Protein AF-A0A550H1B3-F1 (afdb_monomer)

Secondary structure (DSSP, 8-state):
-HHHHHHHHHHHHHHHHHHHH-HHHHHHHHHHHHHHHHTTS-HHHHHHHHHHHHHHHHHTHHHHHHHHHT-HHHHHHHHHHHHHHHHH-SS-EEEEET-TTSHHHHHHHHTT-EEEEEE-TTTHHHHTTTT-SEEEE-BTTB--S-SS-EEEEEEES-GGG-S-HHHHHHHHHHHEEEEEEEEEEEEB--S---SSS-S--B-HHHHHHHHTTTEEEEEEEEE--TT-SS-EEEEEEEEPPGGG-

Mean predicted aligned error: 9.61 Å

pLDDT: mean 81.15, std 15.67, range [44.41, 98.69]

Radius of gyration: 19.64 Å; Cα contacts (8 Å, |Δi|>4): 394; chains: 1; bounding box: 57×37×50 Å

Foldseek 3Di:
DVVVVVVVVVVVVVVVVVCVVPVVNVVVVCVLVVLVVVLVVDVVSVLVSCLSVLVVCVVVVPVVVVVCVPDVLVVVVLVVVLVVVVVLHAQWFEEEEQCALLPSVLSNVVSPYAYEYEDAPSRQVRNVVRHHPYTDHDDLLDDPAAFQAGLEYEAEAPLQQDPCSLSNLVVRLRNHHAQGKYKYKHWADDPDPPPDNGPDHDHPVRVCVSNVVFWDWDDWDWADPPPDPTIMIMTMITTDDPVVD

Sequence (245 aa):
MEKLMLNLIKRQVHGIAFLLSNPYQLKHLILRETRYKFRNKNKQLWIEWQKYDSKRAYDALVEALHNTRTRPFNQERIEIISEIVNHIGKKLDILDVGSGDGIIGDQIFKMGHTVTSIDLPTVVVQSHRIGSSYAVAGDAEQLPFRSNSFDVVLASEIMEHLWNPHGLIDEAYRVLKENGYFIISTPEGIDGLRYDAHKFYFTLEILKQMLNKKFELREFEQLKPAFTATPTIILSFSRFTESKL

Solvent-accessible surface area (backbone atoms only — not comparable to full-atom values): 13131 Å² total; per-residue (Å²): 112,66,71,59,51,54,51,51,52,53,51,52,52,50,52,51,53,50,32,72,75,31,62,69,59,37,53,45,49,51,51,48,57,55,46,59,72,46,26,81,78,41,72,66,45,31,52,56,43,49,47,56,54,42,57,49,48,60,76,45,37,79,64,49,56,58,52,59,67,65,35,65,69,53,46,56,51,42,49,54,53,48,51,54,49,57,72,75,51,76,69,43,39,33,36,31,39,50,33,48,67,13,65,59,44,21,56,48,24,74,74,56,30,48,24,38,31,29,16,49,71,72,38,24,68,44,16,49,74,54,45,35,78,38,61,39,66,46,45,69,60,57,58,98,62,63,63,54,66,19,46,30,35,36,31,54,72,33,60,32,60,44,93,49,49,66,36,30,52,54,40,48,61,44,26,27,26,85,69,9,34,45,35,40,27,37,63,43,44,70,85,85,76,89,84,66,83,59,73,51,56,40,41,74,67,56,50,48,65,74,36,57,90,55,34,44,84,74,48,79,50,75,49,70,58,99,84,58,98,57,40,32,39,39,38,34,22,35,37,59,53,85,89,80,117

Nearest PDB structures (foldseek):
  3l8d-assembly1_A-2  TM=8.648E-01  e=1.542E-13  Bacillus thuringiensis str. Al Hakam
  1vl5-assembly4_D  TM=8.579E-01  e=2.581E-12  Halalkalibacterium halodurans C-125
  8ys9-assembly2_B  TM=7.771E-01  e=2.812E-11  Rubellimicrobium thermophilum DSM 16684
  4pne-assembly3_A  TM=8.208E-01  e=8.469E-11  Saccharopolyspora spinosa
  2gs9-assembly1_B  TM=7.493E-01  e=1.069E-08  Thermus thermophilus HB8

Structure (mmCIF, N/CA/C/O backbone):
data_AF-A0A550H1B3-F1
#
_entry.id   AF-A0A550H1B3-F1
#
loop_
_atom_site.group_PDB
_atom_site.id
_atom_site.type_symbol
_atom_site.label_atom_id
_atom_site.label_alt_id
_atom_site.label_comp_id
_atom_site.label_asym_id
_atom_site.label_entity_id
_atom_site.label_seq_id
_atom_site.pdbx_PDB_ins_code
_atom_site.Cartn_x
_atom_site.Cartn_y
_atom_site.Cartn_z
_atom_site.occupancy
_atom_site.B_iso_or_equiv
_atom_site.auth_seq_id
_atom_site.auth_comp_id
_atom_site.auth_asym_id
_atom_site.auth_atom_id
_atom_site.pdbx_PDB_model_num
ATOM 1 N N . MET A 1 1 ? 38.566 8.664 -15.998 1.00 59.59 1 MET A N 1
ATOM 2 C CA . MET A 1 1 ? 37.376 8.927 -16.838 1.00 59.59 1 MET A CA 1
ATOM 3 C C . MET A 1 1 ? 37.346 8.021 -18.072 1.00 59.59 1 MET A C 1
ATOM 5 O O . MET A 1 1 ? 36.406 7.250 -18.201 1.00 59.59 1 MET A O 1
ATOM 9 N N . GLU A 1 2 ? 38.397 7.997 -18.902 1.00 72.12 2 GLU A N 1
ATOM 10 C CA . GLU A 1 2 ? 38.486 7.133 -20.102 1.00 72.12 2 GLU A CA 1
ATOM 11 C C . GLU A 1 2 ? 38.262 5.641 -19.842 1.00 72.12 2 GLU A C 1
ATOM 13 O O . GLU A 1 2 ? 37.452 5.017 -20.516 1.00 72.12 2 GLU A O 1
ATOM 18 N N . LYS A 1 3 ? 38.913 5.063 -18.825 1.00 69.00 3 LYS A N 1
ATOM 19 C CA . LYS A 1 3 ? 38.779 3.631 -18.496 1.00 69.00 3 LYS A CA 1
ATOM 20 C C . LYS A 1 3 ? 37.340 3.231 -18.129 1.00 69.00 3 LYS A C 1
ATOM 22 O O . LYS A 1 3 ? 36.911 2.122 -18.434 1.00 69.00 3 LYS A O 1
ATOM 27 N N . LEU A 1 4 ? 36.589 4.143 -17.503 1.00 68.75 4 LEU A N 1
ATOM 28 C CA . LEU A 1 4 ? 35.180 3.945 -17.150 1.00 68.75 4 LEU A CA 1
ATOM 29 C C . LEU A 1 4 ? 34.302 3.965 -18.410 1.00 68.75 4 LEU A C 1
ATOM 31 O O . LEU A 1 4 ? 33.462 3.087 -18.594 1.00 68.75 4 LEU A O 1
ATOM 35 N N . MET A 1 5 ? 34.560 4.926 -19.300 1.00 66.38 5 MET A N 1
ATOM 36 C CA . MET A 1 5 ? 33.861 5.072 -20.577 1.00 66.38 5 MET A CA 1
ATOM 37 C C . MET A 1 5 ? 34.106 3.864 -21.496 1.00 66.38 5 MET A C 1
ATOM 39 O O . MET A 1 5 ? 33.164 3.295 -22.041 1.00 66.38 5 MET A O 1
ATOM 43 N N . LEU A 1 6 ? 35.359 3.401 -21.587 1.00 74.25 6 LEU A N 1
ATOM 44 C CA . LEU A 1 6 ? 35.749 2.236 -22.384 1.00 74.25 6 LEU A CA 1
ATOM 45 C C . LEU A 1 6 ? 35.057 0.952 -21.898 1.00 74.25 6 LEU A C 1
ATOM 47 O O . LEU A 1 6 ? 34.628 0.124 -22.700 1.00 74.25 6 LEU A O 1
ATOM 51 N N . ASN A 1 7 ? 34.919 0.790 -20.579 1.00 71.12 7 ASN A N 1
ATOM 52 C CA . ASN A 1 7 ? 34.205 -0.338 -19.979 1.00 71.12 7 ASN A CA 1
ATOM 53 C C . ASN A 1 7 ? 32.695 -0.284 -20.254 1.00 71.12 7 ASN A C 1
ATOM 55 O O . ASN A 1 7 ? 32.084 -1.323 -20.508 1.00 71.12 7 ASN A O 1
ATOM 59 N N . LEU A 1 8 ? 32.103 0.911 -20.236 1.00 65.44 8 LEU A N 1
ATOM 60 C CA . LEU A 1 8 ? 30.700 1.139 -20.590 1.00 65.44 8 LEU A CA 1
ATOM 61 C C . LEU A 1 8 ? 30.423 0.742 -22.044 1.00 65.44 8 LEU A C 1
ATOM 63 O O . LEU A 1 8 ? 29.511 -0.044 -22.302 1.00 65.44 8 LEU A O 1
ATOM 67 N N . ILE A 1 9 ? 31.270 1.194 -22.972 1.00 75.06 9 ILE A N 1
ATOM 68 C CA . ILE A 1 9 ? 31.171 0.856 -24.398 1.00 75.06 9 ILE A CA 1
ATOM 69 C C . ILE A 1 9 ? 31.333 -0.657 -24.604 1.00 75.06 9 ILE A C 1
ATOM 71 O O . ILE A 1 9 ? 30.507 -1.277 -25.272 1.00 75.06 9 ILE A O 1
ATOM 75 N N . LYS A 1 10 ? 32.331 -1.293 -23.971 1.00 71.88 10 LYS A N 1
ATOM 76 C CA . LYS A 1 10 ? 32.528 -2.754 -24.053 1.00 71.88 10 LYS A CA 1
ATOM 77 C C . LYS A 1 10 ? 31.313 -3.550 -23.572 1.00 71.88 10 LYS A C 1
ATOM 79 O O . LYS A 1 10 ? 30.982 -4.566 -24.185 1.00 71.88 10 LYS A O 1
ATOM 84 N N . ARG A 1 11 ? 30.653 -3.103 -22.496 1.00 66.50 11 ARG A N 1
ATOM 85 C CA . ARG A 1 11 ? 29.418 -3.723 -21.985 1.00 66.50 11 ARG A CA 1
ATOM 86 C C . ARG A 1 11 ? 28.252 -3.550 -22.953 1.00 66.50 11 ARG A C 1
ATOM 88 O O . ARG A 1 11 ? 27.533 -4.515 -23.191 1.00 66.50 11 ARG A O 1
ATOM 95 N N . GLN A 1 12 ? 28.084 -2.363 -23.535 1.00 73.62 12 GLN A N 1
ATOM 96 C CA . GLN A 1 12 ? 27.028 -2.115 -24.520 1.00 73.62 12 GLN A CA 1
ATOM 97 C C . GLN A 1 12 ? 27.210 -2.968 -25.780 1.00 73.62 12 GLN A C 1
ATOM 99 O O . GLN A 1 12 ? 26.260 -3.612 -26.218 1.00 73.62 12 GLN A O 1
ATOM 104 N N . VAL A 1 13 ? 28.434 -3.050 -26.311 1.00 79.12 13 VAL A N 1
ATOM 105 C CA . VAL A 1 13 ? 28.751 -3.890 -27.479 1.00 79.12 13 VAL A CA 1
ATOM 106 C C . VAL A 1 13 ? 28.481 -5.369 -27.186 1.00 79.12 13 VAL A C 1
ATOM 108 O O . VAL A 1 13 ? 27.834 -6.034 -27.992 1.00 79.12 13 VAL A O 1
ATOM 111 N N . HIS A 1 14 ? 28.888 -5.874 -26.014 1.00 74.94 14 HIS A N 1
ATOM 112 C CA . HIS A 1 14 ? 28.550 -7.239 -25.589 1.00 74.94 14 HIS A CA 1
ATOM 113 C C . HIS A 1 14 ? 27.040 -7.463 -25.477 1.00 74.94 14 HIS A C 1
ATOM 115 O O . HIS A 1 14 ? 26.545 -8.492 -25.927 1.00 74.94 14 HIS A O 1
ATOM 121 N N . GLY A 1 15 ? 26.300 -6.508 -24.908 1.00 69.50 15 GLY A N 1
ATOM 122 C CA . GLY A 1 15 ? 24.844 -6.592 -24.795 1.00 69.50 15 GLY A CA 1
ATOM 123 C C . GLY A 1 15 ? 24.158 -6.667 -26.159 1.00 69.50 15 GLY A C 1
ATOM 124 O O . GLY A 1 15 ? 23.284 -7.507 -26.363 1.00 69.50 15 GLY A O 1
ATOM 125 N N . ILE A 1 16 ? 24.593 -5.846 -27.119 1.00 76.12 16 ILE A N 1
ATOM 126 C CA . ILE A 1 16 ? 24.073 -5.864 -28.494 1.00 76.12 16 ILE A CA 1
ATOM 127 C C . ILE A 1 16 ? 24.402 -7.196 -29.180 1.00 76.12 16 ILE A C 1
ATOM 129 O O . ILE A 1 16 ? 23.507 -7.827 -29.740 1.00 76.12 16 ILE A O 1
ATOM 133 N N . ALA A 1 17 ? 25.651 -7.665 -29.094 1.00 77.31 17 ALA A N 1
ATOM 134 C CA . ALA A 1 17 ? 26.066 -8.943 -29.678 1.00 77.31 17 ALA A CA 1
ATOM 135 C C . ALA A 1 17 ? 25.294 -10.133 -29.079 1.00 77.31 17 ALA A C 1
ATOM 137 O O . ALA A 1 17 ? 24.861 -11.028 -29.810 1.00 77.31 17 ALA A O 1
ATOM 138 N N . PHE A 1 18 ? 25.052 -10.112 -27.764 1.00 77.50 18 PHE A N 1
ATOM 139 C CA . PHE A 1 18 ? 24.223 -11.100 -27.079 1.00 77.50 18 PHE A CA 1
ATOM 140 C C . PHE A 1 18 ? 22.788 -11.082 -27.609 1.00 77.50 18 PHE A C 1
ATOM 142 O O . PHE A 1 18 ? 22.269 -12.134 -27.968 1.00 77.50 18 PHE A O 1
ATOM 149 N N . LEU A 1 19 ? 22.154 -9.910 -27.709 1.00 75.81 19 LEU A N 1
ATOM 150 C CA . LEU A 1 19 ? 20.781 -9.795 -28.210 1.00 75.81 19 LEU A CA 1
ATOM 151 C C . LEU A 1 19 ? 20.655 -10.294 -29.655 1.00 75.81 19 LEU A C 1
ATOM 153 O O . LEU A 1 19 ? 19.744 -11.063 -29.949 1.00 75.81 19 LEU A O 1
ATOM 157 N N . LEU A 1 20 ? 21.586 -9.921 -30.537 1.00 78.44 20 LEU A N 1
ATOM 158 C CA . LEU A 1 20 ? 21.597 -10.381 -31.932 1.00 78.44 20 LEU A CA 1
ATOM 159 C C . LEU A 1 20 ? 21.782 -11.902 -32.045 1.00 78.44 20 LEU A C 1
ATOM 161 O O . LEU A 1 20 ? 21.172 -12.530 -32.905 1.00 78.44 20 LEU A O 1
ATOM 165 N N . SER A 1 21 ? 22.563 -12.499 -31.141 1.00 80.75 21 SER A N 1
ATOM 166 C CA . SER A 1 21 ? 22.786 -13.954 -31.076 1.00 80.75 21 SER A CA 1
ATOM 167 C C . SER A 1 21 ? 21.655 -14.716 -30.364 1.00 80.75 21 SER A C 1
ATOM 169 O O . SER A 1 21 ? 21.619 -15.943 -30.399 1.00 80.75 21 SER A O 1
ATOM 171 N N . ASN A 1 22 ? 20.723 -14.008 -29.717 1.00 74.50 22 ASN A N 1
ATOM 172 C CA . ASN A 1 22 ? 19.616 -14.580 -28.957 1.00 74.50 22 ASN A CA 1
ATOM 173 C C . ASN A 1 22 ? 18.277 -14.025 -29.482 1.00 74.50 22 ASN A C 1
ATOM 175 O O . ASN A 1 22 ? 17.661 -13.173 -28.832 1.00 74.50 22 ASN A O 1
ATOM 179 N N . PRO A 1 23 ? 17.772 -14.510 -30.633 1.00 79.31 23 PRO A N 1
ATOM 180 C CA . PRO A 1 23 ? 16.596 -13.944 -31.303 1.00 79.31 23 PRO A CA 1
ATOM 181 C C . PRO A 1 23 ? 15.334 -13.945 -30.429 1.00 79.31 23 PRO A C 1
ATOM 183 O O . PRO A 1 23 ? 14.504 -13.043 -30.541 1.00 79.31 23 PRO A O 1
ATOM 186 N N . TYR A 1 24 ? 15.205 -14.900 -29.504 1.00 71.69 24 TYR A N 1
ATOM 187 C CA . TYR A 1 24 ? 14.141 -14.895 -28.498 1.00 71.69 24 TYR A CA 1
ATOM 188 C C . TYR A 1 24 ? 14.246 -13.696 -27.538 1.00 71.69 24 TYR A C 1
ATOM 190 O O . TYR A 1 24 ? 13.254 -13.009 -27.295 1.00 71.69 24 TYR A O 1
ATOM 198 N N . GLN A 1 25 ? 15.451 -13.398 -27.038 1.00 69.88 25 GLN A N 1
ATOM 199 C CA . GLN A 1 25 ? 15.713 -12.262 -26.145 1.00 69.88 25 GLN A CA 1
ATOM 200 C C . GLN A 1 25 ? 15.534 -10.922 -26.866 1.00 69.88 25 GLN A C 1
ATOM 202 O O . GLN A 1 25 ? 14.957 -9.996 -26.300 1.00 69.88 25 GLN A O 1
ATOM 207 N N . LEU A 1 26 ? 15.964 -10.823 -28.128 1.00 74.88 26 LEU A N 1
ATOM 208 C CA . LEU A 1 26 ? 15.762 -9.627 -28.948 1.00 74.88 26 LEU A CA 1
ATOM 209 C C . LEU A 1 26 ? 14.282 -9.395 -29.271 1.00 74.88 26 LEU A C 1
ATOM 211 O O . LEU A 1 26 ? 13.780 -8.294 -29.048 1.00 74.88 26 LEU A O 1
ATOM 215 N N . LYS A 1 27 ? 13.556 -10.429 -29.722 1.00 77.69 27 LYS A N 1
ATOM 216 C CA . LYS A 1 27 ? 12.098 -10.366 -29.926 1.00 77.69 27 LYS A CA 1
ATOM 217 C C . LYS A 1 27 ? 11.396 -9.933 -28.644 1.00 77.69 27 LYS A C 1
ATOM 219 O O . LYS A 1 27 ? 10.515 -9.079 -28.689 1.00 77.69 27 LYS A O 1
ATOM 224 N N . HIS A 1 28 ? 11.808 -10.483 -27.505 1.00 69.25 28 HIS A N 1
ATOM 225 C CA . HIS A 1 28 ? 11.287 -10.071 -26.213 1.00 69.25 28 HIS A CA 1
ATOM 226 C C . HIS A 1 28 ? 11.571 -8.597 -25.935 1.00 69.25 28 HIS A C 1
ATOM 228 O O . HIS A 1 28 ? 10.653 -7.893 -25.536 1.00 69.25 28 HIS A O 1
ATOM 234 N N . LEU A 1 29 ? 12.815 -8.129 -26.079 1.00 72.50 29 LEU A N 1
ATOM 235 C CA . LEU A 1 29 ? 13.167 -6.733 -25.818 1.00 72.50 29 LEU A CA 1
ATOM 236 C C . LEU A 1 29 ? 12.328 -5.800 -26.693 1.00 72.50 29 LEU A C 1
ATOM 238 O O . LEU A 1 29 ? 11.736 -4.863 -26.177 1.00 72.50 29 LEU A O 1
ATOM 242 N N . ILE A 1 30 ? 12.180 -6.112 -27.980 1.00 76.56 30 ILE A N 1
ATOM 243 C CA . ILE A 1 30 ? 11.333 -5.346 -28.900 1.00 76.56 30 ILE A CA 1
ATOM 244 C C . ILE A 1 30 ? 9.875 -5.353 -28.431 1.00 76.56 30 ILE A C 1
ATOM 246 O O . ILE A 1 30 ? 9.263 -4.290 -28.350 1.00 76.56 30 ILE A O 1
ATOM 250 N N . LEU A 1 31 ? 9.307 -6.514 -28.084 1.00 71.94 31 LEU A N 1
ATOM 251 C CA . LEU A 1 31 ? 7.935 -6.608 -27.572 1.00 71.94 31 LEU A CA 1
ATOM 252 C C . LEU A 1 31 ? 7.764 -5.862 -26.247 1.00 71.94 31 LEU A C 1
ATOM 254 O O . LEU A 1 31 ? 6.761 -5.169 -26.082 1.00 71.94 31 LEU A O 1
ATOM 258 N N . ARG A 1 32 ? 8.737 -5.968 -25.334 1.00 70.31 32 ARG A N 1
ATOM 259 C CA . ARG A 1 32 ? 8.767 -5.257 -24.056 1.00 70.31 32 ARG A CA 1
ATOM 260 C C . ARG A 1 32 ? 8.760 -3.768 -24.318 1.00 70.31 32 ARG A C 1
ATOM 262 O O . ARG A 1 32 ? 7.816 -3.136 -23.891 1.00 70.31 32 ARG A O 1
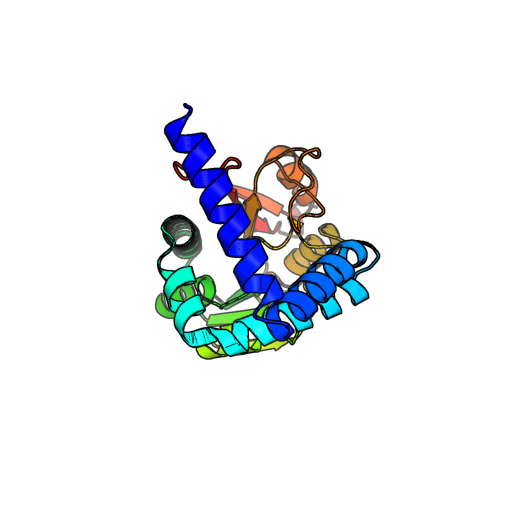ATOM 269 N N . GLU A 1 33 ? 9.723 -3.231 -25.060 1.00 72.44 33 GLU A N 1
ATOM 270 C CA . GLU A 1 33 ? 9.842 -1.794 -25.342 1.00 72.44 33 GLU A CA 1
ATOM 271 C C . GLU A 1 33 ? 8.655 -1.254 -26.158 1.00 72.44 33 GLU A C 1
ATOM 273 O O . GLU A 1 33 ? 8.190 -0.136 -25.936 1.00 72.44 33 GLU A O 1
ATOM 278 N N . THR A 1 34 ? 8.089 -2.063 -27.058 1.00 73.62 34 THR A N 1
ATOM 279 C CA . THR A 1 34 ? 6.888 -1.685 -27.818 1.00 73.62 34 THR A CA 1
ATOM 280 C C . THR A 1 34 ? 5.662 -1.628 -26.910 1.00 73.62 34 THR A C 1
ATOM 282 O O . THR A 1 34 ? 4.975 -0.611 -26.878 1.00 73.62 34 THR A O 1
ATOM 285 N N . ARG A 1 35 ? 5.393 -2.674 -26.116 1.00 68.06 35 ARG A N 1
ATOM 286 C CA . ARG A 1 35 ? 4.287 -2.676 -25.140 1.00 68.06 35 ARG A CA 1
ATOM 287 C C . ARG A 1 35 ? 4.508 -1.648 -24.027 1.00 68.06 35 ARG A C 1
ATOM 289 O O . ARG A 1 35 ? 3.552 -1.009 -23.602 1.00 68.06 35 ARG A O 1
ATOM 296 N N . TYR A 1 36 ? 5.758 -1.428 -23.618 1.00 67.75 36 TYR A N 1
ATOM 297 C CA . TYR A 1 36 ? 6.188 -0.433 -22.633 1.00 67.75 36 TYR A CA 1
ATOM 298 C C . TYR A 1 36 ? 5.715 0.959 -23.049 1.00 67.75 36 TYR A C 1
ATOM 300 O O . TYR A 1 36 ? 5.123 1.655 -22.229 1.00 67.75 36 TYR A O 1
ATOM 308 N N . LYS A 1 37 ? 5.859 1.338 -24.326 1.00 69.31 37 LYS A N 1
ATOM 309 C CA . LYS A 1 37 ? 5.338 2.617 -24.846 1.00 69.31 37 LYS A CA 1
ATOM 310 C C . LYS A 1 37 ? 3.815 2.746 -24.757 1.00 69.31 37 LYS A C 1
ATOM 312 O O . LYS A 1 37 ? 3.306 3.858 -24.644 1.00 69.31 37 LYS A O 1
ATOM 317 N N . PHE A 1 38 ? 3.078 1.639 -24.815 1.00 71.25 38 PHE A N 1
ATOM 318 C CA . PHE A 1 38 ? 1.614 1.651 -24.842 1.00 71.25 38 PHE A CA 1
ATOM 319 C C . PHE A 1 38 ? 0.954 1.461 -23.472 1.00 71.25 38 PHE A C 1
ATOM 321 O O . PHE A 1 38 ? -0.221 1.800 -23.339 1.00 71.25 38 PHE A O 1
ATOM 328 N N . ARG A 1 39 ? 1.684 0.996 -22.446 1.00 73.12 39 ARG A N 1
ATOM 329 C CA . ARG A 1 39 ? 1.120 0.701 -21.112 1.00 73.12 39 ARG A CA 1
ATOM 330 C C . ARG A 1 39 ? 0.437 1.900 -20.446 1.00 73.12 39 ARG A C 1
ATOM 332 O O . ARG A 1 39 ? -0.513 1.725 -19.698 1.00 73.12 39 ARG A O 1
ATOM 339 N N . ASN A 1 40 ? 0.888 3.119 -20.747 1.00 71.88 40 ASN A N 1
ATOM 340 C CA . ASN A 1 40 ? 0.352 4.344 -20.148 1.00 71.88 40 ASN A CA 1
ATOM 341 C C . ASN A 1 40 ? -0.917 4.860 -20.845 1.00 71.88 40 ASN A C 1
ATOM 343 O O . ASN A 1 40 ? -1.522 5.812 -20.365 1.00 71.88 40 ASN A O 1
ATOM 347 N N . LYS A 1 41 ? -1.340 4.259 -21.969 1.00 79.25 41 LYS A N 1
ATOM 348 C CA . LYS A 1 41 ? -2.522 4.727 -22.710 1.00 79.25 41 LYS A CA 1
ATOM 349 C C . LYS A 1 41 ? -3.831 4.468 -21.969 1.00 79.25 41 LYS A C 1
ATOM 351 O O . LYS A 1 41 ? -4.736 5.286 -22.058 1.00 79.25 41 LYS A O 1
ATOM 356 N N . ASN A 1 42 ? -3.957 3.324 -21.296 1.00 82.19 42 ASN A N 1
ATOM 357 C CA . ASN A 1 42 ? -5.119 2.987 -20.474 1.00 82.19 42 ASN A CA 1
ATOM 358 C C . ASN A 1 42 ? -4.804 1.825 -19.517 1.00 82.19 42 ASN A C 1
ATOM 360 O O . ASN A 1 42 ? -3.817 1.106 -19.691 1.00 82.19 42 ASN A O 1
ATOM 364 N N . LYS A 1 43 ? -5.692 1.627 -18.539 1.00 80.06 43 LYS A N 1
ATOM 365 C CA . LYS A 1 43 ? -5.587 0.596 -17.499 1.00 80.06 43 LYS A CA 1
ATOM 366 C C . LYS A 1 43 ? -5.530 -0.831 -18.061 1.00 80.06 43 LYS A C 1
ATOM 368 O O . LYS A 1 43 ? -4.776 -1.658 -17.562 1.00 80.06 43 LYS A O 1
ATOM 373 N N . GLN A 1 44 ? -6.256 -1.124 -19.141 1.00 82.31 44 GLN A N 1
ATOM 374 C CA . GLN A 1 44 ? -6.255 -2.457 -19.755 1.00 82.31 44 GLN A CA 1
ATOM 375 C C . GLN A 1 44 ? -4.890 -2.811 -20.364 1.00 82.31 44 GLN A C 1
ATOM 377 O O . GLN A 1 44 ? -4.384 -3.910 -20.151 1.00 82.31 44 GLN A O 1
ATOM 382 N N . LEU A 1 45 ? -4.265 -1.876 -21.084 1.00 80.00 45 LEU A N 1
ATOM 383 C CA . LEU A 1 45 ? -2.936 -2.060 -21.676 1.00 80.00 45 LEU A CA 1
ATOM 384 C C . LEU A 1 45 ? -1.845 -2.197 -20.614 1.00 80.00 45 LEU A C 1
ATOM 386 O O . LEU A 1 45 ? -0.870 -2.918 -20.826 1.00 80.00 45 LEU A O 1
ATOM 390 N N . TRP A 1 46 ? -2.013 -1.538 -19.471 1.00 78.94 46 TRP A N 1
ATOM 391 C CA . TRP A 1 46 ? -1.148 -1.737 -18.317 1.00 78.94 46 TRP A CA 1
ATOM 392 C C . TRP A 1 46 ? -1.267 -3.120 -17.714 1.00 78.94 46 TRP A C 1
ATOM 394 O O . TRP A 1 46 ? -0.246 -3.770 -17.510 1.00 78.94 46 TRP A O 1
ATOM 404 N N . ILE A 1 47 ? -2.498 -3.578 -17.480 1.00 77.62 47 ILE A N 1
ATOM 405 C CA . ILE A 1 47 ? -2.756 -4.925 -16.977 1.00 77.62 47 ILE A CA 1
ATOM 406 C C . ILE A 1 47 ? -2.108 -5.935 -17.927 1.00 77.62 47 ILE A C 1
ATOM 408 O O . ILE A 1 47 ? -1.313 -6.751 -17.482 1.00 77.62 47 ILE A O 1
ATOM 412 N N . GLU A 1 48 ? -2.353 -5.839 -19.239 1.00 77.50 48 GLU A N 1
ATOM 413 C CA . GLU A 1 48 ? -1.737 -6.710 -20.254 1.00 77.50 48 GLU A CA 1
ATOM 414 C C . GLU A 1 48 ? -0.197 -6.663 -20.252 1.00 77.50 48 GLU A C 1
ATOM 416 O O . GLU A 1 48 ? 0.460 -7.696 -20.422 1.00 77.50 48 GLU A O 1
ATOM 421 N N . TRP A 1 49 ? 0.396 -5.484 -20.041 1.00 76.31 49 TRP A N 1
ATOM 422 C CA . TRP A 1 49 ? 1.845 -5.337 -19.893 1.00 76.31 49 TRP A CA 1
ATOM 423 C C . TRP A 1 49 ? 2.353 -6.022 -18.619 1.00 76.31 49 TRP A C 1
ATOM 425 O O . TRP A 1 49 ? 3.299 -6.804 -18.701 1.00 76.31 49 TRP A O 1
ATOM 435 N N . GLN A 1 50 ? 1.689 -5.817 -17.478 1.00 70.81 50 GLN A N 1
ATOM 436 C CA . GLN A 1 50 ? 2.030 -6.490 -16.227 1.00 70.81 50 GLN A CA 1
ATOM 437 C C . GLN A 1 50 ? 1.870 -8.006 -16.341 1.00 70.81 50 GLN A C 1
ATOM 439 O O . GLN A 1 50 ? 2.747 -8.722 -15.869 1.00 70.81 50 GLN A O 1
ATOM 444 N N . LYS A 1 51 ? 0.837 -8.527 -17.024 1.00 70.75 51 LYS A N 1
ATOM 445 C CA . LYS A 1 51 ? 0.695 -9.976 -17.272 1.00 70.75 51 LYS A CA 1
ATOM 446 C C . LYS A 1 51 ? 1.890 -10.542 -18.039 1.00 70.75 51 LYS A C 1
ATOM 448 O O . LYS A 1 51 ? 2.347 -11.646 -17.760 1.00 70.75 51 LYS A O 1
ATOM 453 N N . TYR A 1 52 ? 2.381 -9.797 -19.028 1.00 69.75 52 TYR A N 1
ATOM 454 C CA . TYR A 1 52 ? 3.536 -10.198 -19.827 1.00 69.75 52 TYR A CA 1
ATOM 455 C C . TYR A 1 52 ? 4.837 -10.173 -19.017 1.00 69.75 52 TYR A C 1
ATOM 457 O O . TYR A 1 52 ? 5.611 -11.126 -19.090 1.00 69.75 52 TYR A O 1
ATOM 465 N N . ASP A 1 53 ? 5.059 -9.113 -18.237 1.00 68.12 53 ASP A N 1
ATOM 466 C CA . ASP A 1 53 ? 6.267 -8.945 -17.424 1.00 68.12 53 ASP A CA 1
ATOM 467 C C . ASP A 1 53 ? 6.313 -9.957 -16.260 1.00 68.12 53 ASP A C 1
ATOM 469 O O . ASP A 1 53 ? 7.301 -10.671 -16.080 1.00 68.12 53 ASP A O 1
ATOM 473 N N . SER A 1 54 ? 5.191 -10.132 -15.552 1.00 62.84 54 SER A N 1
ATOM 474 C CA . SER A 1 54 ? 5.045 -11.088 -14.442 1.00 62.84 54 SER A CA 1
ATOM 475 C C . SER A 1 54 ? 5.138 -12.553 -14.877 1.00 62.84 54 SER A C 1
ATOM 477 O O . SER A 1 54 ? 5.778 -13.340 -14.183 1.00 62.84 54 SER A O 1
ATOM 479 N N . LYS A 1 55 ? 4.590 -12.941 -16.041 1.00 60.69 55 LYS A N 1
ATOM 480 C CA . LYS A 1 55 ? 4.757 -14.303 -16.589 1.00 60.69 55 LYS A CA 1
ATOM 481 C C . LYS A 1 55 ? 6.231 -14.647 -16.820 1.00 60.69 55 LYS A C 1
ATOM 483 O O . LYS A 1 55 ? 6.629 -15.791 -16.652 1.00 60.69 55 LYS A O 1
ATOM 488 N N . ARG A 1 56 ? 7.060 -13.659 -17.157 1.00 56.75 56 ARG A N 1
ATOM 489 C CA . ARG A 1 56 ? 8.501 -13.869 -17.306 1.00 56.75 56 ARG A CA 1
ATOM 490 C C . ARG A 1 56 ? 9.234 -13.871 -15.966 1.00 56.75 56 ARG A C 1
ATOM 492 O O . ARG A 1 56 ? 10.145 -14.674 -15.793 1.00 56.75 56 ARG A O 1
ATOM 499 N N . ALA A 1 57 ? 8.835 -13.015 -15.022 1.00 51.47 57 ALA A N 1
ATOM 500 C CA . ALA A 1 57 ? 9.318 -13.102 -13.643 1.00 51.47 57 ALA A CA 1
ATOM 501 C C . ALA A 1 57 ? 9.004 -14.482 -13.033 1.00 51.47 57 ALA A C 1
ATOM 503 O O . ALA A 1 57 ? 9.830 -15.023 -12.310 1.00 51.47 57 ALA A O 1
ATOM 504 N N . TYR A 1 58 ? 7.870 -15.089 -13.407 1.00 51.81 58 TYR A N 1
ATOM 505 C CA . TYR A 1 58 ? 7.494 -16.462 -13.062 1.00 51.81 58 TYR A CA 1
ATOM 506 C C . TYR A 1 58 ? 8.413 -17.531 -13.683 1.00 51.81 58 TYR A C 1
ATOM 508 O O . TYR A 1 58 ? 8.754 -18.512 -13.027 1.00 51.81 58 TYR A O 1
ATOM 516 N N . ASP A 1 59 ? 8.887 -17.333 -14.912 1.00 53.09 59 ASP A N 1
ATOM 517 C CA . ASP A 1 59 ? 9.870 -18.243 -15.520 1.00 53.09 59 ASP A CA 1
ATOM 518 C C . ASP A 1 59 ? 11.289 -18.051 -14.930 1.00 53.09 59 ASP A C 1
ATOM 520 O O . ASP A 1 59 ? 12.123 -18.951 -15.004 1.00 53.09 59 ASP A O 1
ATOM 524 N N . ALA A 1 60 ? 11.560 -16.902 -14.297 1.00 50.59 60 ALA A N 1
ATOM 525 C CA . ALA A 1 60 ? 12.818 -16.560 -13.612 1.00 50.59 60 ALA A CA 1
ATOM 526 C C . ALA A 1 60 ? 12.735 -16.656 -12.064 1.00 50.59 60 ALA A C 1
ATOM 528 O O . ALA A 1 60 ? 13.625 -16.189 -11.347 1.00 50.59 60 ALA A O 1
ATOM 529 N N . LEU A 1 61 ? 11.650 -17.241 -11.543 1.00 51.41 61 LEU A N 1
ATOM 530 C CA . LEU A 1 61 ? 11.090 -16.990 -10.205 1.00 51.41 61 LEU A CA 1
ATOM 531 C C . LEU A 1 61 ? 11.988 -17.375 -9.029 1.00 51.41 61 LEU A C 1
ATOM 533 O O . LEU A 1 61 ? 11.960 -16.712 -7.996 1.00 51.41 61 LEU A O 1
ATOM 537 N N . VAL A 1 62 ? 12.800 -18.422 -9.160 1.00 50.25 62 VAL A N 1
ATOM 538 C CA . VAL A 1 62 ? 13.618 -18.910 -8.035 1.00 50.25 62 VAL A CA 1
ATOM 539 C C . VAL A 1 62 ? 14.748 -17.930 -7.701 1.00 50.25 62 VAL A C 1
ATOM 541 O O . VAL A 1 62 ? 15.057 -17.708 -6.533 1.00 50.25 62 VAL A O 1
ATOM 544 N N . GLU A 1 63 ? 15.321 -17.285 -8.715 1.00 44.41 63 GLU A N 1
ATOM 545 C CA . GLU A 1 63 ? 16.450 -16.365 -8.556 1.00 44.41 63 GLU A CA 1
ATOM 546 C C . GLU A 1 63 ? 15.976 -14.926 -8.278 1.00 44.41 63 GLU A C 1
ATOM 548 O O . GLU A 1 63 ? 16.610 -14.186 -7.523 1.00 44.41 63 GLU A O 1
ATOM 553 N N . ALA A 1 64 ? 14.818 -14.534 -8.822 1.00 49.47 64 ALA A N 1
ATOM 554 C CA . ALA A 1 64 ? 14.216 -13.225 -8.575 1.00 49.47 64 ALA A CA 1
ATOM 555 C C . ALA A 1 64 ? 13.733 -13.069 -7.121 1.00 49.47 64 ALA A C 1
ATOM 557 O O . ALA A 1 64 ? 14.080 -12.078 -6.486 1.00 49.47 64 ALA A O 1
ATOM 558 N N . LEU A 1 65 ? 13.033 -14.065 -6.557 1.00 50.75 65 LEU A N 1
ATOM 559 C CA . LEU A 1 65 ? 12.514 -14.012 -5.178 1.00 50.75 65 LEU A CA 1
ATOM 560 C C . LEU A 1 65 ? 13.624 -13.903 -4.118 1.00 50.75 65 LEU A C 1
ATOM 562 O O . LEU A 1 65 ? 13.465 -13.199 -3.119 1.00 50.75 65 LEU A O 1
ATOM 566 N N . HIS A 1 66 ? 14.766 -14.562 -4.342 1.00 48.31 66 HIS A N 1
ATOM 567 C CA . HIS A 1 66 ? 15.927 -14.451 -3.453 1.00 48.31 66 HIS A CA 1
ATOM 568 C C . HIS A 1 66 ? 16.553 -13.048 -3.517 1.00 48.31 66 HIS A C 1
ATOM 570 O O . HIS A 1 66 ? 16.977 -12.504 -2.499 1.00 48.31 66 HIS A O 1
ATOM 576 N N . ASN A 1 67 ? 16.555 -12.424 -4.699 1.00 48.50 67 ASN A N 1
ATOM 577 C CA . ASN A 1 67 ? 17.087 -11.079 -4.905 1.00 48.50 67 ASN A CA 1
ATOM 578 C C . ASN A 1 67 ? 16.150 -9.966 -4.397 1.00 48.50 67 ASN A C 1
ATOM 580 O O . ASN A 1 67 ? 16.644 -8.933 -3.954 1.00 48.50 67 ASN A O 1
ATOM 584 N N . THR A 1 68 ? 14.821 -10.134 -4.421 1.00 51.62 68 THR A N 1
ATOM 585 C CA . THR A 1 68 ? 13.889 -9.120 -3.883 1.00 51.62 68 THR A CA 1
ATOM 586 C C . THR A 1 68 ? 13.930 -9.057 -2.355 1.00 51.62 68 THR A C 1
ATOM 588 O O . THR A 1 68 ? 13.913 -7.956 -1.802 1.00 51.62 68 THR A O 1
ATOM 591 N N . ARG A 1 69 ? 14.074 -10.215 -1.686 1.00 51.91 69 ARG A N 1
ATOM 592 C CA . ARG A 1 69 ? 14.259 -10.326 -0.222 1.00 51.91 69 ARG A CA 1
ATOM 593 C C . ARG A 1 69 ? 15.578 -9.747 0.279 1.00 51.91 69 ARG A C 1
ATOM 595 O O . ARG A 1 69 ? 15.647 -9.277 1.403 1.00 51.91 69 ARG A O 1
ATOM 602 N N . THR A 1 70 ? 16.628 -9.800 -0.533 1.00 52.81 70 THR A N 1
ATOM 603 C CA . THR A 1 70 ? 17.990 -9.419 -0.118 1.00 52.81 70 THR A CA 1
ATOM 604 C C . THR A 1 70 ? 18.356 -7.979 -0.467 1.00 52.81 70 THR A C 1
ATOM 606 O O . THR A 1 70 ? 19.466 -7.545 -0.165 1.00 52.81 70 THR A O 1
ATOM 609 N N . ARG A 1 71 ? 17.444 -7.206 -1.077 1.00 62.66 71 ARG A N 1
ATOM 610 C CA . ARG A 1 71 ? 17.656 -5.770 -1.300 1.00 62.66 71 ARG A CA 1
ATOM 611 C C . ARG A 1 71 ? 17.560 -5.029 0.037 1.00 62.66 71 ARG A C 1
ATOM 613 O O . ARG A 1 71 ? 16.461 -4.984 0.587 1.00 62.66 71 ARG A O 1
ATOM 620 N N . PRO A 1 72 ? 18.639 -4.372 0.509 1.00 62.16 72 PRO A N 1
ATOM 621 C CA . PRO A 1 72 ? 18.640 -3.672 1.799 1.00 62.16 72 PRO A CA 1
ATOM 622 C C . PRO A 1 72 ? 17.485 -2.673 1.944 1.00 62.16 72 PRO A C 1
ATOM 624 O O . PRO A 1 72 ? 16.806 -2.643 2.958 1.00 62.16 72 PRO A O 1
ATOM 627 N N . PHE A 1 73 ? 17.160 -1.961 0.862 1.00 68.62 73 PHE A N 1
ATOM 628 C CA . PHE A 1 73 ? 16.045 -1.017 0.828 1.00 68.62 73 PHE A CA 1
ATOM 629 C C . PHE A 1 73 ? 14.668 -1.647 1.112 1.00 68.62 73 PHE A C 1
ATOM 631 O O . PHE A 1 73 ? 13.821 -1.028 1.750 1.00 68.62 73 PHE A O 1
ATOM 638 N N . ASN A 1 74 ? 14.421 -2.872 0.636 1.00 77.06 74 ASN A N 1
ATOM 639 C CA . ASN A 1 74 ? 13.170 -3.563 0.946 1.00 77.06 74 ASN A CA 1
ATOM 640 C C . ASN A 1 74 ? 13.143 -3.994 2.412 1.00 77.06 74 ASN A C 1
ATOM 642 O O . ASN A 1 74 ? 12.093 -3.906 3.034 1.00 77.06 74 ASN A O 1
ATOM 646 N N . GLN A 1 75 ? 14.288 -4.408 2.955 1.00 83.19 75 GLN A N 1
ATOM 647 C CA . GLN A 1 75 ? 14.421 -4.812 4.351 1.00 83.19 75 GLN A CA 1
ATOM 648 C C . GLN A 1 75 ? 14.114 -3.652 5.310 1.00 83.19 75 GLN A C 1
ATOM 650 O O . GLN A 1 75 ? 13.255 -3.800 6.172 1.00 83.19 75 GLN A O 1
ATOM 655 N N . GLU A 1 76 ? 14.708 -2.477 5.089 1.00 87.69 76 GLU A N 1
ATOM 656 C CA . GLU A 1 76 ? 14.440 -1.280 5.903 1.00 87.69 76 GLU A CA 1
ATOM 657 C C . GLU A 1 76 ? 12.962 -0.854 5.823 1.00 87.69 76 GLU A C 1
ATOM 659 O O . GLU A 1 76 ? 12.339 -0.532 6.832 1.00 87.69 76 GLU A O 1
ATOM 664 N N . ARG A 1 77 ? 12.347 -0.915 4.631 1.00 89.56 77 ARG A N 1
ATOM 665 C CA . ARG A 1 77 ? 10.912 -0.617 4.470 1.00 89.56 77 ARG A CA 1
ATOM 666 C C . ARG A 1 77 ? 10.028 -1.606 5.235 1.00 89.56 77 ARG A C 1
ATOM 668 O O . ARG A 1 77 ? 9.058 -1.188 5.862 1.00 89.56 77 ARG A O 1
ATOM 675 N N . ILE A 1 78 ? 10.347 -2.901 5.180 1.00 91.69 78 ILE A N 1
ATOM 676 C CA . ILE A 1 78 ? 9.632 -3.943 5.933 1.00 91.69 78 ILE A CA 1
ATOM 677 C C . ILE A 1 78 ? 9.745 -3.684 7.434 1.00 91.69 78 ILE A C 1
ATOM 679 O O . ILE A 1 78 ? 8.746 -3.820 8.136 1.00 91.69 78 ILE A O 1
ATOM 683 N N . GLU A 1 79 ? 10.929 -3.314 7.920 1.00 93.25 79 GLU A N 1
ATOM 684 C CA . GLU A 1 79 ? 11.179 -3.016 9.333 1.00 93.25 79 GLU A CA 1
ATOM 685 C C . GLU A 1 79 ? 10.329 -1.836 9.806 1.00 93.25 79 GLU A C 1
ATOM 687 O O . GLU A 1 79 ? 9.538 -2.009 10.731 1.00 93.25 79 GLU A O 1
ATOM 692 N N . ILE A 1 80 ? 10.370 -0.703 9.097 1.00 95.12 80 ILE A N 1
ATOM 693 C CA . ILE A 1 80 ? 9.569 0.485 9.436 1.00 95.12 80 ILE A CA 1
ATOM 694 C C . ILE A 1 80 ? 8.068 0.159 9.434 1.00 95.12 80 ILE A C 1
ATOM 696 O O . ILE A 1 80 ? 7.351 0.487 10.378 1.00 95.12 80 ILE A O 1
ATOM 700 N N . ILE A 1 81 ? 7.567 -0.524 8.397 1.00 96.56 81 ILE A N 1
ATOM 701 C CA . ILE A 1 81 ? 6.146 -0.907 8.331 1.00 96.56 81 ILE A CA 1
ATOM 702 C C . ILE A 1 81 ? 5.783 -1.860 9.479 1.00 96.56 81 ILE A C 1
ATOM 704 O O . ILE A 1 81 ? 4.713 -1.725 10.070 1.00 96.56 81 ILE A O 1
ATOM 708 N N . SER A 1 82 ? 6.661 -2.807 9.816 1.00 96.12 82 SER A N 1
ATOM 709 C CA . SER A 1 82 ? 6.445 -3.747 10.922 1.00 96.12 82 SER A CA 1
ATOM 710 C C . SER A 1 82 ? 6.396 -3.030 12.273 1.00 96.12 82 SER A C 1
ATOM 712 O O . SER A 1 82 ? 5.559 -3.363 13.110 1.00 96.12 82 SER A O 1
ATOM 714 N N . GLU A 1 83 ? 7.248 -2.027 12.485 1.00 96.75 83 GLU A N 1
ATOM 715 C CA . GLU A 1 83 ? 7.243 -1.194 13.692 1.00 96.75 83 GLU A CA 1
ATOM 716 C C . GLU A 1 83 ? 5.936 -0.408 13.828 1.00 96.75 83 GLU A C 1
ATOM 718 O O . GLU A 1 83 ? 5.282 -0.502 14.870 1.00 96.75 83 GLU A O 1
ATOM 723 N N . ILE A 1 84 ? 5.490 0.257 12.756 1.00 97.44 84 ILE A N 1
ATOM 724 C CA . ILE A 1 84 ? 4.196 0.960 12.714 1.00 97.44 84 ILE A CA 1
ATOM 725 C C . ILE A 1 84 ? 3.050 -0.009 13.049 1.00 97.44 84 ILE A C 1
ATOM 727 O O . ILE A 1 84 ? 2.212 0.273 13.906 1.00 97.44 84 ILE A O 1
ATOM 731 N N . VAL A 1 85 ? 3.009 -1.187 12.414 1.00 97.56 85 VAL A N 1
ATOM 732 C CA . VAL A 1 85 ? 1.972 -2.204 12.679 1.00 97.56 85 VAL A CA 1
ATOM 733 C C . VAL A 1 85 ? 1.995 -2.665 14.141 1.00 97.56 85 VAL A C 1
ATOM 735 O O . VAL A 1 85 ? 0.935 -2.821 14.752 1.00 97.56 85 VAL A O 1
ATOM 738 N N . ASN A 1 86 ? 3.181 -2.837 14.725 1.00 96.56 86 ASN A N 1
ATOM 739 C CA . ASN A 1 86 ? 3.339 -3.229 16.123 1.00 96.56 86 ASN A CA 1
ATOM 740 C C . ASN A 1 86 ? 2.884 -2.127 17.103 1.00 96.56 86 ASN A C 1
ATOM 742 O O . ASN A 1 86 ? 2.348 -2.451 18.164 1.00 96.56 86 ASN A O 1
ATOM 746 N N . HIS A 1 87 ? 3.043 -0.844 16.754 1.00 96.19 87 HIS A N 1
ATOM 747 C CA . HIS A 1 87 ? 2.493 0.278 17.527 1.00 96.19 87 HIS A CA 1
ATOM 748 C C . HIS A 1 87 ? 0.961 0.345 17.473 1.00 96.19 87 HIS A C 1
ATOM 750 O O . HIS A 1 87 ? 0.336 0.739 18.459 1.00 96.19 87 HIS A O 1
ATOM 756 N N . ILE A 1 88 ? 0.351 -0.064 16.355 1.00 96.88 88 ILE A N 1
ATOM 757 C CA . ILE A 1 88 ? -1.110 -0.065 16.187 1.00 96.88 88 ILE A CA 1
ATOM 758 C C . ILE A 1 88 ? -1.774 -1.121 17.082 1.00 96.88 88 ILE A C 1
ATOM 760 O O . ILE A 1 88 ? -2.795 -0.843 17.713 1.00 96.88 88 ILE A O 1
ATOM 764 N N . GLY A 1 89 ? -1.226 -2.338 17.159 1.00 96.44 89 GLY A N 1
ATOM 765 C CA . GLY A 1 89 ? -1.789 -3.375 18.024 1.00 96.44 89 GLY A CA 1
ATOM 766 C C . GLY A 1 89 ? -1.332 -4.794 17.710 1.00 96.44 89 GLY A C 1
ATOM 767 O O . GLY A 1 89 ? -0.344 -5.022 17.024 1.00 96.44 89 GLY A O 1
ATOM 768 N N . LYS A 1 90 ? -2.067 -5.784 18.230 1.00 96.62 90 LYS A N 1
ATOM 769 C CA . LYS A 1 90 ? -1.786 -7.218 18.041 1.00 96.62 90 LYS A CA 1
ATOM 770 C C . LYS A 1 90 ? -3.003 -7.941 17.481 1.00 96.62 90 LYS A C 1
ATOM 772 O O . LYS A 1 90 ? -4.126 -7.553 17.786 1.00 96.62 90 LYS A O 1
ATOM 777 N N . LYS A 1 91 ? -2.772 -9.032 16.738 1.00 96.94 91 LYS A N 1
ATOM 778 C CA . LYS A 1 91 ? -3.829 -9.873 16.134 1.00 96.94 91 LYS A CA 1
ATOM 779 C C . LYS A 1 91 ? -4.812 -9.066 15.270 1.00 96.94 91 LYS A C 1
ATOM 781 O O . LYS A 1 91 ? -6.020 -9.246 15.361 1.00 96.94 91 LYS A O 1
ATOM 786 N N . LEU A 1 92 ? -4.264 -8.150 14.479 1.00 98.19 92 LEU A N 1
ATOM 787 C CA . LEU A 1 92 ? -5.018 -7.267 13.585 1.00 98.19 92 LEU A CA 1
ATOM 788 C C . LEU A 1 92 ? -5.429 -8.005 12.303 1.00 98.19 92 LEU A C 1
ATOM 790 O O . LEU A 1 92 ? -4.685 -8.868 11.829 1.00 98.19 92 LEU A O 1
ATOM 794 N N . ASP A 1 93 ? -6.557 -7.607 11.720 1.00 98.12 93 ASP A N 1
ATOM 795 C CA . ASP A 1 93 ? -6.946 -7.943 10.350 1.00 98.12 93 ASP A CA 1
ATOM 796 C C . ASP A 1 93 ? -6.355 -6.905 9.387 1.00 98.12 93 ASP A C 1
ATOM 798 O O . ASP A 1 93 ? -6.748 -5.734 9.403 1.00 98.12 93 ASP A O 1
ATOM 802 N N . ILE A 1 94 ? -5.414 -7.326 8.543 1.00 98.19 94 ILE A N 1
ATOM 803 C CA . ILE A 1 94 ? -4.643 -6.441 7.664 1.00 98.19 94 ILE A CA 1
ATOM 804 C C . ILE A 1 94 ? -4.928 -6.765 6.200 1.00 98.19 94 ILE A C 1
ATOM 806 O O . ILE A 1 94 ? -4.831 -7.919 5.775 1.00 98.19 94 ILE A O 1
ATOM 810 N N . LEU A 1 95 ? -5.262 -5.733 5.425 1.00 98.00 95 LEU A N 1
ATOM 811 C CA . LEU A 1 95 ? -5.361 -5.800 3.971 1.00 98.00 95 LEU A CA 1
ATOM 812 C C . LEU A 1 95 ? -4.094 -5.225 3.335 1.00 98.00 95 LEU A C 1
ATOM 814 O O . LEU A 1 95 ? -3.838 -4.033 3.458 1.00 98.00 95 LEU A O 1
ATOM 818 N N . ASP A 1 96 ? -3.342 -6.055 2.622 1.00 96.12 96 ASP A N 1
ATOM 819 C CA . ASP A 1 96 ? -2.158 -5.669 1.850 1.00 96.12 96 ASP A CA 1
ATOM 820 C C . ASP A 1 96 ? -2.544 -5.449 0.377 1.00 96.12 96 ASP A C 1
ATOM 822 O O . ASP A 1 96 ? -2.785 -6.407 -0.368 1.00 96.12 96 ASP A O 1
ATOM 826 N N . VAL A 1 97 ? -2.690 -4.181 -0.016 1.00 96.31 97 VAL A N 1
ATOM 827 C CA . VAL A 1 97 ? -3.148 -3.740 -1.339 1.00 96.31 97 VAL A CA 1
ATOM 828 C C . VAL A 1 97 ? -1.959 -3.496 -2.257 1.00 96.31 97 VAL A C 1
ATOM 830 O O . VAL A 1 97 ? -1.120 -2.646 -1.977 1.00 96.31 97 VAL A O 1
ATOM 833 N N . GLY A 1 98 ? -1.923 -4.194 -3.393 1.00 91.25 98 GLY A N 1
ATOM 834 C CA . GLY A 1 98 ? -0.738 -4.205 -4.251 1.00 91.25 98 GLY A CA 1
ATOM 835 C C . GLY A 1 98 ? 0.357 -5.109 -3.706 1.00 91.25 98 GLY A C 1
ATOM 836 O O . GLY A 1 98 ? 1.529 -4.758 -3.779 1.00 91.25 98 GLY A O 1
ATOM 837 N N . SER A 1 99 ? -0.036 -6.247 -3.126 1.00 88.06 99 SER A N 1
ATOM 838 C CA . SER A 1 99 ? 0.853 -7.112 -2.338 1.00 88.06 99 SER A CA 1
ATOM 839 C C . SER A 1 99 ? 2.113 -7.599 -3.065 1.00 88.06 99 SER A C 1
ATOM 841 O O . SER A 1 99 ? 3.053 -8.045 -2.408 1.00 88.06 99 SER A O 1
ATOM 843 N N . GLY A 1 100 ? 2.166 -7.555 -4.401 1.00 83.75 100 GLY A N 1
ATOM 844 C CA . GLY A 1 100 ? 3.368 -7.904 -5.145 1.00 83.75 100 GLY A CA 1
ATOM 845 C C . GLY A 1 100 ? 3.802 -9.350 -4.903 1.00 83.75 100 GLY A C 1
ATOM 846 O O . GLY A 1 100 ? 3.039 -10.304 -5.073 1.00 83.75 100 GLY A O 1
ATOM 847 N N . ASP A 1 101 ? 5.050 -9.506 -4.467 1.00 76.69 101 ASP A N 1
ATOM 848 C CA . ASP A 1 101 ? 5.626 -10.791 -4.067 1.00 76.69 101 ASP A CA 1
ATOM 849 C C . ASP A 1 101 ? 5.231 -11.233 -2.643 1.00 76.69 101 ASP A C 1
ATOM 851 O O . ASP A 1 101 ? 5.605 -12.321 -2.210 1.00 76.69 101 ASP A O 1
ATOM 855 N N . GLY A 1 102 ? 4.453 -10.431 -1.915 1.00 81.50 102 GLY A N 1
ATOM 856 C CA . GLY A 1 102 ? 3.924 -10.746 -0.588 1.00 81.50 102 GLY A CA 1
ATOM 857 C C . GLY A 1 102 ? 4.949 -10.697 0.543 1.00 81.50 102 GLY A C 1
ATOM 858 O O . GLY A 1 102 ? 4.653 -11.172 1.638 1.00 81.50 102 GLY A O 1
ATOM 859 N N . ILE A 1 103 ? 6.147 -10.148 0.318 1.00 84.50 103 ILE A N 1
ATOM 860 C CA . ILE A 1 103 ? 7.214 -10.105 1.331 1.00 84.50 103 ILE A CA 1
ATOM 861 C C . ILE A 1 103 ? 6.804 -9.336 2.594 1.00 84.50 103 ILE A C 1
ATOM 863 O O . ILE A 1 103 ? 7.077 -9.800 3.701 1.00 84.50 103 ILE A O 1
ATOM 867 N N . ILE A 1 104 ? 6.156 -8.175 2.440 1.00 89.06 104 ILE A N 1
ATOM 868 C CA . ILE A 1 104 ? 5.731 -7.363 3.589 1.00 89.06 104 ILE A CA 1
ATOM 869 C C . ILE A 1 104 ? 4.618 -8.098 4.347 1.00 89.06 104 ILE A C 1
ATOM 871 O O . ILE A 1 104 ? 4.692 -8.249 5.567 1.00 89.06 104 ILE A O 1
ATOM 875 N N . GLY A 1 105 ? 3.637 -8.638 3.616 1.00 89.50 105 GLY A N 1
ATOM 876 C CA . GLY A 1 105 ? 2.565 -9.455 4.179 1.00 89.50 105 GLY A CA 1
ATOM 877 C C . GLY A 1 105 ? 3.059 -10.682 4.957 1.00 89.50 105 GLY A C 1
ATOM 878 O O . GLY A 1 105 ? 2.539 -10.954 6.033 1.00 89.50 105 GLY A O 1
ATOM 879 N N . ASP A 1 106 ? 4.085 -11.393 4.478 1.00 88.25 106 ASP A N 1
ATOM 880 C CA . ASP A 1 106 ? 4.689 -12.541 5.183 1.00 88.25 106 ASP A CA 1
ATOM 881 C C . ASP A 1 106 ? 5.323 -12.137 6.519 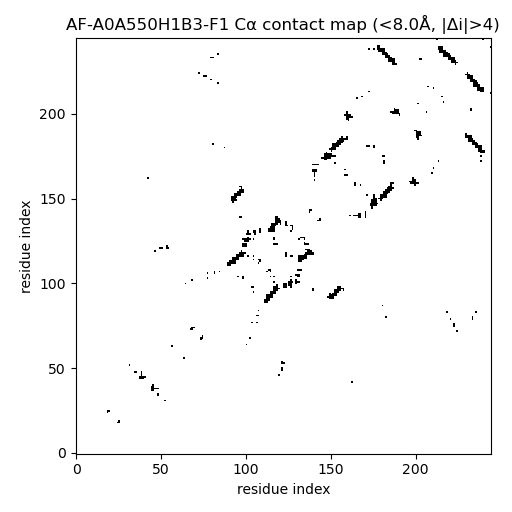1.00 88.25 106 ASP A C 1
ATOM 883 O O . ASP A 1 106 ? 5.119 -12.808 7.533 1.00 88.25 106 ASP A O 1
ATOM 887 N N . GLN A 1 107 ? 6.039 -11.010 6.560 1.00 90.88 107 GLN A N 1
ATOM 888 C CA . GLN A 1 107 ? 6.607 -10.516 7.815 1.00 90.88 107 GLN A CA 1
ATOM 889 C C . GLN A 1 107 ? 5.511 -10.154 8.826 1.00 90.88 107 GLN A C 1
ATOM 891 O O . GLN A 1 107 ? 5.567 -10.576 9.983 1.00 90.88 107 GLN A O 1
ATOM 896 N N . ILE A 1 108 ? 4.480 -9.440 8.376 1.00 94.12 108 ILE A N 1
ATOM 897 C CA . ILE A 1 108 ? 3.327 -9.070 9.203 1.00 94.12 108 ILE A CA 1
ATOM 898 C C . ILE A 1 108 ? 2.566 -10.319 9.684 1.00 94.12 108 ILE A C 1
ATOM 900 O O . ILE A 1 108 ? 2.163 -10.401 10.845 1.00 94.12 108 ILE A O 1
ATOM 904 N N . PHE A 1 109 ? 2.403 -11.332 8.833 1.00 92.94 109 PHE A N 1
ATOM 905 C CA . PHE A 1 109 ? 1.773 -12.596 9.213 1.00 92.94 109 PHE A CA 1
ATOM 906 C C . PHE A 1 109 ? 2.572 -13.325 10.304 1.00 92.94 109 PHE A C 1
ATOM 908 O O . PHE A 1 109 ? 2.001 -13.766 11.303 1.00 92.94 109 PHE A O 1
ATOM 915 N N . LYS A 1 110 ? 3.905 -13.383 10.180 1.00 92.75 110 LYS A N 1
ATOM 916 C CA . LYS A 1 110 ? 4.804 -13.973 11.193 1.00 92.75 110 LYS A CA 1
ATOM 917 C C . LYS A 1 110 ? 4.754 -13.266 12.547 1.00 92.75 110 LYS A C 1
ATOM 919 O O . LYS A 1 110 ? 5.019 -13.900 13.566 1.00 92.75 110 LYS A O 1
ATOM 924 N N . MET A 1 111 ? 4.377 -11.989 12.577 1.00 94.56 111 MET A N 1
ATOM 925 C CA . MET A 1 111 ? 4.130 -11.241 13.815 1.00 94.56 111 MET A CA 1
ATOM 926 C C . MET A 1 111 ? 2.804 -11.628 14.506 1.00 94.56 111 MET A C 1
ATOM 928 O O . MET A 1 111 ? 2.535 -11.177 15.620 1.00 94.56 111 MET A O 1
ATOM 932 N N . GLY A 1 112 ? 1.986 -12.495 13.894 1.00 95.19 112 GLY A N 1
ATOM 933 C CA . GLY A 1 112 ? 0.752 -13.038 14.474 1.00 95.19 112 GLY A CA 1
ATOM 934 C C . GLY A 1 112 ? -0.527 -12.296 14.072 1.00 95.19 112 GLY A C 1
ATOM 935 O O . GLY A 1 112 ? -1.524 -12.375 14.794 1.00 95.19 112 GLY A O 1
ATOM 936 N N . HIS A 1 113 ? -0.500 -11.563 12.957 1.00 96.56 113 HIS A N 1
ATOM 937 C CA . HIS A 1 113 ? -1.660 -10.881 12.375 1.00 96.56 113 HIS A CA 1
ATOM 938 C C . HIS A 1 113 ? -2.323 -11.732 11.283 1.00 96.56 113 HIS A C 1
ATOM 940 O O . HIS A 1 113 ? -1.698 -12.624 10.706 1.00 96.56 113 HIS A O 1
ATOM 946 N N . THR A 1 114 ? -3.580 -11.431 10.962 1.00 96.06 114 THR A N 1
ATOM 947 C CA . THR A 1 114 ? -4.265 -12.003 9.797 1.00 96.06 114 THR A CA 1
ATOM 948 C C . THR A 1 114 ? -3.984 -11.117 8.592 1.00 96.06 114 THR A C 1
ATOM 950 O O . THR A 1 114 ? -4.287 -9.927 8.628 1.00 96.06 114 THR A O 1
ATOM 953 N N . VAL A 1 115 ? -3.441 -11.681 7.510 1.00 95.12 115 VAL A N 1
ATOM 954 C CA . VAL A 1 115 ? -3.096 -10.909 6.305 1.00 95.12 115 VAL A CA 1
ATOM 955 C C . VAL A 1 115 ? -3.915 -11.387 5.114 1.00 95.12 115 VAL A C 1
ATOM 957 O O . VAL A 1 115 ? -3.825 -12.545 4.701 1.00 95.12 115 VAL A O 1
ATOM 960 N N . THR A 1 116 ? -4.698 -10.476 4.545 1.00 94.88 116 THR A N 1
ATOM 961 C CA . THR A 1 116 ? -5.353 -10.644 3.247 1.00 94.88 116 THR A CA 1
ATOM 962 C C . THR A 1 116 ? -4.575 -9.849 2.212 1.00 94.88 116 THR A C 1
ATOM 964 O O . THR A 1 116 ? -4.466 -8.636 2.324 1.00 94.88 116 THR A O 1
ATOM 967 N N . SER A 1 117 ? -4.043 -10.519 1.199 1.00 93.00 117 SER A N 1
ATOM 968 C CA . SER A 1 117 ? -3.338 -9.879 0.090 1.00 93.00 117 SER A CA 1
ATOM 969 C C . SER A 1 117 ? -4.283 -9.669 -1.087 1.00 93.00 117 SER A C 1
ATOM 971 O O . SER A 1 117 ? -5.020 -10.586 -1.457 1.00 93.00 117 SER A O 1
ATOM 973 N N . ILE A 1 118 ? -4.244 -8.490 -1.703 1.00 92.50 118 ILE A N 1
ATOM 974 C CA . ILE A 1 118 ? -4.940 -8.208 -2.958 1.00 92.50 118 ILE A CA 1
ATOM 975 C C . ILE A 1 118 ? -3.985 -7.615 -3.985 1.00 92.50 118 ILE A C 1
ATOM 977 O O . ILE A 1 118 ? -3.220 -6.697 -3.701 1.00 92.50 118 ILE A O 1
ATOM 981 N N . ASP A 1 119 ? -4.041 -8.145 -5.199 1.00 89.88 119 ASP A N 1
ATOM 982 C CA . ASP A 1 119 ? -3.318 -7.608 -6.346 1.00 89.88 119 ASP A CA 1
ATOM 983 C C . ASP A 1 119 ? -4.032 -8.016 -7.638 1.00 89.88 119 ASP A C 1
ATOM 985 O O . ASP A 1 119 ? -4.987 -8.801 -7.632 1.00 89.88 119 ASP A O 1
ATOM 989 N N . LEU A 1 120 ? -3.558 -7.523 -8.774 1.00 83.31 120 LEU A N 1
ATOM 990 C CA . LEU A 1 120 ? -4.029 -7.971 -10.070 1.00 83.31 120 LEU A CA 1
ATOM 991 C C . LEU A 1 120 ? -3.785 -9.487 -10.232 1.00 83.31 120 LEU A C 1
ATOM 993 O O . LEU A 1 120 ? -2.810 -10.029 -9.700 1.00 83.31 120 LEU A O 1
ATOM 997 N N . PRO A 1 121 ? -4.638 -10.201 -10.998 1.00 68.69 121 PRO A N 1
ATOM 998 C CA . PRO A 1 121 ? -4.661 -11.668 -11.040 1.00 68.69 121 PRO A CA 1
ATOM 999 C C . PRO A 1 121 ? -3.316 -12.348 -11.322 1.00 68.69 121 PRO A C 1
ATOM 1001 O O . PRO A 1 121 ? -3.101 -13.494 -10.941 1.00 68.69 121 PRO A O 1
ATOM 1004 N N . THR A 1 122 ? -2.412 -11.664 -12.019 1.00 63.44 122 THR A N 1
ATOM 1005 C CA . THR A 1 122 ? -1.098 -12.202 -12.381 1.00 63.44 122 THR A CA 1
ATOM 1006 C C . THR A 1 122 ? -0.052 -12.091 -11.281 1.00 63.44 122 THR A C 1
ATOM 1008 O O . THR A 1 122 ? 0.964 -12.775 -11.353 1.00 63.44 122 THR A O 1
ATOM 1011 N N . VAL A 1 123 ? -0.297 -11.254 -10.276 1.00 61.84 123 VAL A N 1
ATOM 1012 C CA . VAL A 1 123 ? 0.637 -10.957 -9.187 1.00 61.84 123 VAL A CA 1
ATOM 1013 C C . VAL A 1 123 ? 0.229 -11.692 -7.908 1.00 61.84 123 VAL A C 1
ATOM 1015 O O . VAL A 1 123 ? 1.079 -12.281 -7.248 1.00 61.84 123 VAL A O 1
ATOM 1018 N N . VAL A 1 124 ? -1.075 -11.815 -7.631 1.00 60.81 124 VAL A N 1
ATOM 1019 C CA . VAL A 1 124 ? -1.586 -12.428 -6.387 1.00 60.81 124 VAL A CA 1
ATOM 1020 C C . VAL A 1 124 ? -1.186 -13.904 -6.179 1.00 60.81 124 VAL A C 1
ATOM 1022 O O . VAL A 1 124 ? -1.156 -14.409 -5.059 1.00 60.81 124 VAL A O 1
ATOM 1025 N N . VAL A 1 125 ? -0.839 -14.619 -7.257 1.00 60.78 125 VAL A N 1
ATOM 1026 C CA . VAL A 1 125 ? -0.335 -16.005 -7.188 1.00 60.78 125 VAL A CA 1
ATOM 1027 C C . VAL A 1 125 ? 1.019 -16.076 -6.465 1.00 60.78 125 VAL A C 1
ATOM 1029 O O . VAL A 1 125 ? 1.352 -17.110 -5.884 1.00 60.78 125 VAL A O 1
ATOM 1032 N N . GLN A 1 126 ? 1.805 -14.996 -6.495 1.00 60.34 126 GLN A N 1
ATOM 1033 C CA . GLN A 1 126 ? 3.110 -14.923 -5.840 1.00 60.34 126 GLN A CA 1
ATOM 1034 C C . GLN A 1 126 ? 2.958 -14.703 -4.333 1.00 60.34 126 GLN A C 1
ATOM 1036 O O . GLN A 1 126 ? 3.528 -15.471 -3.558 1.00 60.34 126 GLN A O 1
ATOM 1041 N N . SER A 1 127 ? 2.123 -13.746 -3.918 1.00 57.50 127 SER A N 1
ATOM 1042 C CA . SER A 1 127 ? 1.908 -13.437 -2.500 1.00 57.50 127 SER A CA 1
ATOM 1043 C C . SER A 1 127 ? 1.297 -14.603 -1.714 1.00 57.50 127 SER A C 1
ATOM 1045 O O . SER A 1 127 ? 1.733 -14.891 -0.598 1.00 57.50 127 SER A O 1
ATOM 1047 N N . HIS A 1 128 ? 0.384 -15.374 -2.319 1.00 58.62 128 HIS A N 1
ATOM 1048 C CA . HIS A 1 128 ? -0.204 -16.552 -1.664 1.00 58.62 128 HIS A CA 1
ATOM 1049 C C . HIS A 1 128 ? 0.816 -17.652 -1.323 1.00 58.62 128 HIS A C 1
ATOM 1051 O O . HIS A 1 128 ? 0.594 -18.453 -0.420 1.00 58.62 128 HIS A O 1
ATOM 1057 N N . ARG A 1 129 ? 1.951 -17.709 -2.031 1.00 60.78 129 ARG A N 1
ATOM 1058 C CA . ARG A 1 129 ? 2.990 -18.724 -1.794 1.00 60.78 129 ARG A CA 1
ATOM 1059 C C . ARG A 1 129 ? 3.913 -18.391 -0.625 1.00 60.78 129 ARG A C 1
ATOM 1061 O O . ARG A 1 129 ? 4.678 -19.262 -0.217 1.00 60.78 129 ARG A O 1
ATOM 1068 N N . ILE A 1 130 ? 3.885 -17.151 -0.136 1.00 63.56 130 ILE A N 1
ATOM 1069 C CA . ILE A 1 130 ? 4.928 -16.618 0.746 1.00 63.56 130 ILE A CA 1
ATOM 1070 C C . ILE A 1 130 ? 4.435 -16.367 2.177 1.00 63.56 130 ILE A C 1
ATOM 1072 O O . ILE A 1 130 ? 5.274 -16.305 3.063 1.00 63.56 130 ILE A O 1
ATOM 1076 N N . GLY A 1 131 ? 3.124 -16.382 2.445 1.00 58.59 131 GLY A N 1
ATOM 1077 C CA . GLY A 1 131 ? 2.622 -16.399 3.828 1.00 58.59 131 GLY A CA 1
ATOM 1078 C C . GLY A 1 131 ? 1.370 -15.574 4.112 1.00 58.59 131 GLY A C 1
ATOM 1079 O O . GLY A 1 131 ? 1.128 -15.259 5.270 1.00 58.59 131 GLY A O 1
ATOM 1080 N N . SER A 1 132 ? 0.563 -15.203 3.114 1.00 62.47 132 SER A N 1
ATOM 1081 C CA . SER A 1 132 ? -0.729 -14.562 3.389 1.00 62.47 132 SER A CA 1
ATOM 1082 C C . SER A 1 132 ? -1.775 -15.577 3.857 1.00 62.47 132 SER A C 1
ATOM 1084 O O . SER A 1 132 ? -1.811 -16.720 3.396 1.00 62.47 132 SER A O 1
ATOM 1086 N N . SER A 1 133 ? -2.660 -15.156 4.765 1.00 73.81 133 SER A N 1
ATOM 1087 C CA . SER A 1 133 ? -3.811 -15.971 5.179 1.00 73.81 133 SER A CA 1
ATOM 1088 C C . SER A 1 133 ? -4.788 -16.151 4.016 1.00 73.81 133 SER A C 1
ATOM 1090 O O . SER A 1 133 ? -5.363 -17.223 3.841 1.00 73.81 133 SER A O 1
ATOM 1092 N N . TYR A 1 134 ? -4.938 -15.106 3.196 1.00 82.69 134 TYR A N 1
ATOM 1093 C CA . TYR A 1 134 ? -5.803 -15.089 2.021 1.00 82.69 134 TYR A CA 1
ATOM 1094 C C . TYR A 1 134 ? -5.154 -14.300 0.881 1.00 82.69 134 TYR A C 1
ATOM 1096 O O . TYR A 1 134 ? -4.433 -13.332 1.115 1.00 82.69 134 TYR A O 1
ATOM 1104 N N . ALA A 1 135 ? -5.447 -14.687 -0.360 1.00 86.44 135 ALA A N 1
ATOM 1105 C CA . ALA A 1 135 ? -5.033 -13.977 -1.564 1.00 86.44 135 ALA A CA 1
ATOM 1106 C C . ALA A 1 135 ? -6.239 -13.767 -2.483 1.00 86.44 135 ALA A C 1
ATOM 1108 O O . ALA A 1 135 ? -6.950 -14.718 -2.813 1.00 86.44 135 ALA A O 1
ATOM 1109 N N . VAL A 1 136 ? -6.466 -12.523 -2.895 1.00 89.31 136 VAL A N 1
ATOM 1110 C CA . VAL A 1 136 ? -7.598 -12.114 -3.727 1.00 89.31 136 VAL A CA 1
ATOM 1111 C C . VAL A 1 136 ? -7.088 -11.413 -4.979 1.00 89.31 136 VAL A C 1
ATOM 1113 O O . VAL A 1 136 ? -6.305 -10.473 -4.909 1.00 89.31 136 VAL A O 1
ATOM 1116 N N . ALA A 1 137 ? -7.547 -11.855 -6.145 1.00 88.06 137 ALA A N 1
ATOM 1117 C CA . ALA A 1 137 ? -7.329 -11.108 -7.374 1.00 88.06 137 ALA A CA 1
ATOM 1118 C C . ALA A 1 137 ? -8.341 -9.955 -7.451 1.00 88.06 137 ALA A C 1
ATOM 1120 O O . ALA A 1 137 ? -9.546 -10.206 -7.408 1.00 88.06 137 ALA A O 1
ATOM 1121 N N . GLY A 1 138 ? -7.884 -8.713 -7.594 1.00 89.25 138 GLY A N 1
ATOM 1122 C CA . GLY A 1 138 ? -8.795 -7.573 -7.671 1.00 89.25 138 GLY A CA 1
ATOM 1123 C C . GLY A 1 138 ? -8.124 -6.243 -7.990 1.00 89.25 138 GLY A C 1
ATOM 1124 O O . GLY A 1 138 ? -6.923 -6.166 -8.240 1.00 89.25 138 GLY A O 1
ATOM 1125 N N . ASP A 1 139 ? -8.946 -5.201 -8.035 1.00 90.69 139 ASP A N 1
ATOM 1126 C CA . ASP A 1 139 ? -8.551 -3.842 -8.382 1.00 90.69 139 ASP A CA 1
ATOM 1127 C C . ASP A 1 139 ? -8.429 -3.002 -7.108 1.00 90.69 139 ASP A C 1
ATOM 1129 O O . ASP A 1 139 ? -9.371 -2.924 -6.325 1.00 90.69 139 ASP A O 1
ATOM 1133 N N . ALA A 1 140 ? -7.288 -2.348 -6.901 1.00 94.31 140 ALA A N 1
ATOM 1134 C CA . ALA A 1 140 ? -7.076 -1.470 -5.749 1.00 94.31 140 ALA A CA 1
ATOM 1135 C C . ALA A 1 140 ? -8.045 -0.271 -5.726 1.00 94.31 140 ALA A C 1
ATOM 1137 O O . ALA A 1 140 ? -8.316 0.288 -4.668 1.00 94.31 140 ALA A O 1
ATOM 1138 N N . GLU A 1 141 ? -8.577 0.117 -6.889 1.00 94.88 141 GLU A N 1
ATOM 1139 C CA . GLU A 1 141 ? -9.547 1.211 -7.026 1.00 94.88 141 GLU A CA 1
ATOM 1140 C C . GLU A 1 141 ? -11.005 0.743 -6.819 1.00 94.88 141 GLU A C 1
ATOM 1142 O O . GLU A 1 141 ? -11.907 1.578 -6.785 1.00 94.88 141 GLU A O 1
ATOM 1147 N N . GLN A 1 142 ? -11.241 -0.573 -6.702 1.00 95.62 142 GLN A N 1
ATOM 1148 C CA . GLN A 1 142 ? -12.534 -1.218 -6.424 1.00 95.62 142 GLN A CA 1
ATOM 1149 C C . GLN A 1 142 ? -12.308 -2.516 -5.636 1.00 95.62 142 GLN A C 1
ATOM 1151 O O . GLN A 1 142 ? -12.271 -3.623 -6.185 1.00 95.62 142 GLN A O 1
ATOM 1156 N N . LEU A 1 143 ? -12.149 -2.373 -4.324 1.00 96.81 143 LEU A N 1
ATOM 1157 C CA . LEU A 1 143 ? -11.827 -3.465 -3.425 1.00 96.81 143 LEU A CA 1
ATOM 1158 C C . LEU A 1 143 ? -13.053 -4.381 -3.211 1.00 96.81 143 LEU A C 1
ATOM 1160 O O . LEU A 1 143 ? -14.101 -3.926 -2.741 1.00 96.81 143 LEU A O 1
ATOM 1164 N N . PRO A 1 144 ? -12.936 -5.702 -3.447 1.00 96.38 144 PRO A N 1
ATOM 1165 C CA . PRO A 1 144 ? -14.032 -6.667 -3.327 1.00 96.38 144 PRO A CA 1
ATOM 1166 C C . PRO A 1 144 ? -14.297 -7.082 -1.867 1.00 96.38 144 PRO A C 1
ATOM 1168 O O . PRO A 1 144 ? -14.574 -8.244 -1.574 1.00 96.38 144 PRO A O 1
ATOM 1171 N N . PHE A 1 145 ? -14.199 -6.138 -0.931 1.00 97.75 145 PHE A N 1
ATOM 1172 C CA . PHE A 1 145 ? -14.404 -6.367 0.496 1.00 97.75 145 PHE A CA 1
ATOM 1173 C C . PHE A 1 145 ? -15.566 -5.529 1.013 1.00 97.75 145 PHE A C 1
ATOM 1175 O O . PHE A 1 145 ? -15.822 -4.422 0.537 1.00 97.75 145 PHE A O 1
ATOM 1182 N N . ARG A 1 146 ? -16.272 -6.045 2.019 1.00 97.88 146 ARG A N 1
ATOM 1183 C CA . ARG A 1 146 ? -17.299 -5.281 2.740 1.00 97.88 146 ARG A CA 1
ATOM 1184 C C . ARG A 1 146 ? -16.671 -4.132 3.538 1.00 97.88 146 ARG A C 1
ATOM 1186 O O . ARG A 1 146 ? -15.501 -4.183 3.912 1.00 97.88 146 ARG A O 1
ATOM 1193 N N . SER A 1 147 ? -17.462 -3.098 3.803 1.00 97.94 147 SER A N 1
ATOM 1194 C CA . SER A 1 147 ? -17.040 -1.971 4.639 1.00 97.94 147 SER A CA 1
ATOM 1195 C C . SER A 1 147 ? -16.657 -2.428 6.055 1.00 97.94 147 SER A C 1
ATOM 1197 O O . SER A 1 147 ? -17.123 -3.481 6.498 1.00 97.94 147 SER A O 1
ATOM 1199 N N . ASN A 1 148 ? -15.842 -1.645 6.767 1.00 97.56 148 ASN A N 1
ATOM 1200 C CA . ASN A 1 148 ? -15.486 -1.877 8.178 1.00 97.56 148 ASN A CA 1
ATOM 1201 C C . ASN A 1 148 ? -14.946 -3.293 8.483 1.00 97.56 148 ASN A C 1
ATOM 1203 O O . ASN A 1 148 ? -15.377 -3.940 9.436 1.00 97.56 148 ASN A O 1
ATOM 1207 N N . SER A 1 149 ? -14.037 -3.805 7.653 1.00 97.81 149 SER A N 1
ATOM 1208 C CA . SER A 1 149 ? -13.541 -5.187 7.732 1.00 97.81 149 SER A CA 1
ATOM 1209 C C . SER A 1 149 ? -12.100 -5.336 8.187 1.00 97.81 149 SER A C 1
ATOM 1211 O O . SER A 1 149 ? -11.770 -6.390 8.719 1.00 97.81 149 SER A O 1
ATOM 1213 N N . PHE A 1 150 ? -11.267 -4.313 8.020 1.00 98.56 150 PHE A N 1
ATOM 1214 C CA . PHE A 1 150 ? -9.841 -4.389 8.337 1.00 98.56 150 PHE A CA 1
ATOM 1215 C C . PHE A 1 150 ? -9.458 -3.373 9.405 1.00 98.56 150 PHE A C 1
ATOM 1217 O O . PHE A 1 150 ? -9.956 -2.249 9.400 1.00 98.56 150 PHE A O 1
ATOM 1224 N N . ASP A 1 151 ? -8.572 -3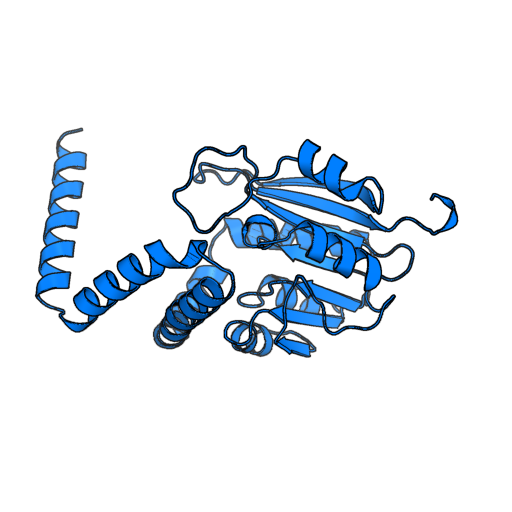.760 10.315 1.00 98.56 151 ASP A N 1
ATOM 1225 C CA . ASP A 1 151 ? -7.967 -2.829 11.271 1.00 98.56 151 ASP A CA 1
ATOM 1226 C C . ASP A 1 151 ? -6.902 -1.971 10.582 1.00 98.56 151 ASP A C 1
ATOM 1228 O O . ASP A 1 151 ? -6.746 -0.796 10.911 1.00 98.56 151 ASP A O 1
ATOM 1232 N N . VAL A 1 152 ? -6.197 -2.546 9.600 1.00 98.69 152 VAL A N 1
ATOM 1233 C CA . VAL A 1 152 ? -5.160 -1.860 8.823 1.00 98.69 152 VAL A CA 1
ATOM 1234 C C . VAL A 1 152 ? -5.336 -2.135 7.333 1.00 98.69 152 VAL A C 1
ATOM 1236 O O . VAL A 1 152 ? -5.547 -3.273 6.916 1.00 98.69 152 VAL A O 1
ATOM 1239 N N . VAL A 1 153 ? -5.200 -1.093 6.521 1.00 98.69 153 VAL A N 1
ATOM 1240 C CA . VAL A 1 153 ? -4.993 -1.190 5.075 1.00 98.69 153 VAL A CA 1
ATOM 1241 C C . VAL A 1 153 ? -3.570 -0.724 4.812 1.00 98.69 153 VAL A C 1
ATOM 1243 O O . VAL A 1 153 ? -3.185 0.365 5.229 1.00 98.69 153 VAL A O 1
ATOM 1246 N N . LEU A 1 154 ? -2.785 -1.555 4.145 1.00 98.06 154 LEU A N 1
ATOM 1247 C CA . LEU A 1 154 ? -1.427 -1.270 3.718 1.00 98.06 154 LEU A CA 1
ATOM 1248 C C . LEU A 1 154 ? -1.423 -1.082 2.198 1.00 98.06 154 LEU A C 1
ATOM 1250 O O . LEU A 1 154 ? -1.963 -1.909 1.471 1.00 98.06 154 LEU A O 1
ATOM 1254 N N . ALA A 1 155 ? -0.809 -0.002 1.728 1.00 97.31 155 ALA A N 1
ATOM 1255 C CA . ALA A 1 155 ? -0.577 0.289 0.319 1.00 97.31 155 ALA A CA 1
ATOM 1256 C C . ALA A 1 155 ? 0.887 0.713 0.135 1.00 97.31 155 ALA A C 1
ATOM 1258 O O . ALA A 1 155 ? 1.213 1.900 0.184 1.00 97.31 155 ALA A O 1
ATOM 1259 N N . SER A 1 156 ? 1.783 -0.264 -0.028 1.00 94.38 156 SER A N 1
ATOM 1260 C CA . SER A 1 156 ? 3.216 -0.013 -0.220 1.00 94.38 156 SER A CA 1
ATOM 1261 C C . SER A 1 156 ? 3.562 0.012 -1.707 1.00 94.38 156 SER A C 1
ATOM 1263 O O . SER A 1 156 ? 3.342 -0.976 -2.398 1.00 94.38 156 SER A O 1
ATOM 1265 N N . GLU A 1 157 ? 4.116 1.128 -2.184 1.00 91.00 157 GLU A N 1
ATOM 1266 C CA . GLU A 1 157 ? 4.592 1.318 -3.564 1.00 91.00 157 GLU A CA 1
ATOM 1267 C C . GLU A 1 157 ? 3.532 0.977 -4.639 1.00 91.00 157 GLU A C 1
ATOM 1269 O O . GLU A 1 157 ? 3.800 0.290 -5.627 1.00 91.00 157 GLU A O 1
ATOM 1274 N N . ILE A 1 158 ? 2.279 1.397 -4.415 1.00 91.31 158 ILE A N 1
ATOM 1275 C CA . ILE A 1 158 ? 1.170 1.185 -5.364 1.00 91.31 158 ILE A CA 1
ATOM 1276 C C . ILE A 1 158 ? 0.485 2.475 -5.817 1.00 91.31 158 ILE A C 1
ATOM 1278 O O . ILE A 1 158 ? 0.030 2.542 -6.963 1.00 91.31 158 ILE A O 1
ATOM 1282 N N . MET A 1 159 ? 0.385 3.503 -4.967 1.00 92.69 159 MET A N 1
ATOM 1283 C CA . MET A 1 159 ? -0.391 4.717 -5.267 1.00 92.69 159 MET A CA 1
ATOM 1284 C C . MET A 1 159 ? 0.087 5.413 -6.547 1.00 92.69 159 MET A C 1
ATOM 1286 O O . MET A 1 159 ? -0.719 5.866 -7.361 1.00 92.69 159 MET A O 1
ATOM 1290 N N . GLU A 1 160 ? 1.396 5.447 -6.750 1.00 89.56 160 GLU A N 1
ATOM 1291 C CA . GLU A 1 160 ? 2.099 6.012 -7.894 1.00 89.56 160 GLU A CA 1
ATOM 1292 C C . GLU A 1 160 ? 1.814 5.267 -9.202 1.00 89.56 160 GLU A C 1
ATOM 1294 O O . GLU A 1 160 ? 2.004 5.820 -10.286 1.00 89.56 160 GLU A O 1
ATOM 1299 N N . HIS A 1 161 ? 1.306 4.036 -9.136 1.00 87.12 161 HIS A N 1
ATOM 1300 C CA . HIS A 1 161 ? 0.975 3.227 -10.304 1.00 87.12 161 HIS A CA 1
ATOM 1301 C C . HIS A 1 161 ? -0.502 3.290 -10.711 1.00 87.12 161 HIS A C 1
ATOM 1303 O O . HIS A 1 161 ? -0.817 2.893 -11.843 1.00 87.12 161 HIS A O 1
ATOM 1309 N N . LEU A 1 162 ? -1.388 3.780 -9.840 1.00 89.62 162 LEU A N 1
ATOM 1310 C CA . LEU A 1 162 ? -2.836 3.814 -10.062 1.00 89.62 162 LEU A CA 1
ATOM 1311 C C . LEU A 1 162 ? -3.251 4.856 -11.102 1.00 89.62 162 LEU A C 1
ATOM 1313 O O . LEU A 1 162 ? -2.541 5.824 -11.352 1.00 89.62 162 LEU A O 1
ATOM 1317 N N . TRP A 1 163 ? -4.418 4.657 -11.717 1.00 89.56 163 TRP A N 1
ATOM 1318 C CA . TRP A 1 163 ? -5.053 5.655 -12.589 1.00 89.56 163 TRP A CA 1
ATOM 1319 C C . TRP A 1 163 ? -5.874 6.638 -11.766 1.00 89.56 163 TRP A C 1
ATOM 1321 O O . TRP A 1 163 ? -5.936 7.820 -12.099 1.00 89.56 163 TRP A O 1
ATOM 1331 N N . ASN A 1 164 ? -6.485 6.140 -10.695 1.00 92.75 164 ASN A N 1
ATOM 1332 C CA . ASN A 1 164 ? -7.282 6.908 -9.762 1.00 92.75 164 ASN A CA 1
ATOM 1333 C C . ASN A 1 164 ? -6.827 6.638 -8.315 1.00 92.75 164 ASN A C 1
ATOM 1335 O O . ASN A 1 164 ? -7.469 5.861 -7.605 1.00 92.75 164 ASN A O 1
ATOM 1339 N N . PRO A 1 165 ? -5.754 7.299 -7.838 1.00 94.56 165 PRO A N 1
ATOM 1340 C CA . PRO A 1 165 ? -5.316 7.187 -6.446 1.00 94.56 165 PRO A CA 1
ATOM 1341 C C . PRO A 1 165 ? -6.406 7.575 -5.435 1.00 94.56 165 PRO A C 1
ATOM 1343 O O . PRO A 1 165 ? -6.473 6.991 -4.357 1.00 94.56 165 PRO A O 1
ATOM 1346 N N . HIS A 1 166 ? -7.304 8.507 -5.786 1.00 95.50 166 HIS A N 1
ATOM 1347 C CA . HIS A 1 166 ? -8.457 8.845 -4.945 1.00 95.50 166 HIS A CA 1
ATOM 1348 C C . HIS A 1 166 ? -9.415 7.663 -4.764 1.00 95.50 166 HIS A C 1
ATOM 1350 O O . HIS A 1 166 ? -9.942 7.490 -3.671 1.00 95.50 166 HIS A O 1
ATOM 1356 N N . GLY A 1 167 ? -9.578 6.816 -5.785 1.00 96.56 167 GLY A N 1
ATOM 1357 C CA . GLY A 1 167 ? -10.369 5.587 -5.692 1.00 96.56 167 GLY A CA 1
ATOM 1358 C C . GLY A 1 167 ? -9.830 4.628 -4.630 1.00 96.56 167 GLY A C 1
ATOM 1359 O O . GLY A 1 167 ? -10.603 4.132 -3.818 1.00 96.56 167 GLY A O 1
ATOM 1360 N N . LEU A 1 168 ? -8.505 4.441 -4.557 1.00 97.56 168 LEU A N 1
ATOM 1361 C CA . LEU A 1 168 ? -7.893 3.666 -3.472 1.00 97.56 168 LEU A CA 1
ATOM 1362 C C . LEU A 1 168 ? -8.116 4.327 -2.104 1.00 97.56 168 LEU A C 1
ATOM 1364 O O . LEU A 1 168 ? -8.418 3.630 -1.144 1.00 97.56 168 LEU A O 1
ATOM 1368 N N . ILE A 1 169 ? -7.996 5.654 -1.992 1.00 97.75 169 ILE A N 1
ATOM 1369 C CA . ILE A 1 169 ? -8.242 6.368 -0.724 1.00 97.75 169 ILE A CA 1
ATOM 1370 C C . ILE A 1 169 ? -9.697 6.175 -0.259 1.00 97.75 169 ILE A C 1
ATOM 1372 O O . ILE A 1 169 ? -9.942 5.937 0.927 1.00 97.75 169 ILE A O 1
ATOM 1376 N N . ASP A 1 170 ? -10.663 6.273 -1.175 1.00 97.69 170 ASP A N 1
ATOM 1377 C CA . ASP A 1 170 ? -12.084 6.055 -0.889 1.00 97.69 170 ASP A CA 1
ATOM 1378 C C . ASP A 1 170 ? -12.359 4.613 -0.450 1.00 97.69 170 ASP A C 1
ATOM 1380 O O . ASP A 1 170 ? -13.032 4.389 0.560 1.00 97.69 170 ASP A O 1
ATOM 1384 N N . GLU A 1 171 ? -11.792 3.641 -1.162 1.00 98.38 171 GLU A N 1
ATOM 1385 C CA . GLU A 1 171 ? -11.949 2.227 -0.842 1.00 98.38 171 GLU A CA 1
ATOM 1386 C C . GLU A 1 171 ? -11.253 1.852 0.470 1.00 98.38 171 GLU A C 1
ATOM 1388 O O . GLU A 1 171 ? -11.858 1.169 1.294 1.00 98.38 171 GLU A O 1
ATOM 1393 N N . ALA A 1 172 ? -10.041 2.355 0.723 1.00 98.31 172 ALA A N 1
ATOM 1394 C CA . ALA A 1 172 ? -9.333 2.179 1.989 1.00 98.31 172 ALA A CA 1
ATOM 1395 C C . ALA A 1 172 ? -10.168 2.718 3.158 1.00 98.31 172 ALA A C 1
ATOM 1397 O O . ALA A 1 172 ? -10.371 2.017 4.147 1.00 98.31 172 ALA A O 1
ATOM 1398 N N . TYR A 1 173 ? -10.733 3.923 3.023 1.00 97.88 173 TYR A N 1
ATOM 1399 C CA . TYR A 1 173 ? -11.623 4.490 4.040 1.00 97.88 173 TYR A CA 1
ATOM 1400 C C . TYR A 1 173 ? -12.849 3.606 4.280 1.00 97.88 173 TYR A C 1
ATOM 1402 O O . TYR A 1 173 ? -13.220 3.363 5.427 1.00 97.88 173 TYR A O 1
ATOM 1410 N N . ARG A 1 174 ? -13.471 3.111 3.205 1.00 97.81 174 ARG A N 1
ATOM 1411 C CA . ARG A 1 174 ? -14.670 2.273 3.277 1.00 97.81 174 ARG A CA 1
ATOM 1412 C C . ARG A 1 174 ? -14.399 0.942 3.979 1.00 97.81 174 ARG A C 1
ATOM 1414 O O . ARG A 1 174 ? -15.203 0.525 4.814 1.00 97.81 174 ARG A O 1
ATOM 1421 N N . VAL A 1 175 ? -13.311 0.253 3.632 1.00 98.50 175 VAL A N 1
ATOM 1422 C CA . VAL A 1 175 ? -13.013 -1.097 4.146 1.00 98.50 175 VAL A CA 1
ATOM 1423 C C . VAL A 1 175 ? -12.342 -1.094 5.518 1.00 98.50 175 VAL A C 1
ATOM 1425 O O . VAL A 1 175 ? -12.411 -2.109 6.210 1.00 98.50 175 VAL A O 1
ATOM 1428 N N . LEU A 1 176 ? -11.729 0.012 5.941 1.00 98.56 176 LEU A N 1
ATOM 1429 C CA . LEU A 1 176 ? -11.192 0.151 7.295 1.00 98.56 176 LEU A CA 1
ATOM 1430 C C . LEU A 1 176 ? -12.305 0.153 8.336 1.00 98.56 176 LEU A C 1
ATOM 1432 O O . LEU A 1 176 ? -13.348 0.749 8.111 1.00 98.56 176 LEU A O 1
ATOM 1436 N N . LYS A 1 177 ? -12.090 -0.480 9.489 1.00 97.25 177 LYS A N 1
ATOM 1437 C CA . LYS A 1 177 ? -12.928 -0.332 10.688 1.00 97.25 177 LYS A CA 1
ATOM 1438 C C . LYS A 1 177 ? -12.835 1.106 11.222 1.00 97.25 177 LYS A C 1
ATOM 1440 O O . LYS A 1 177 ? -11.954 1.880 10.835 1.00 97.25 177 LYS A O 1
ATOM 1445 N N . GLU A 1 178 ? -13.740 1.476 12.124 1.00 91.88 178 GLU A N 1
ATOM 1446 C CA . GLU A 1 178 ? -13.586 2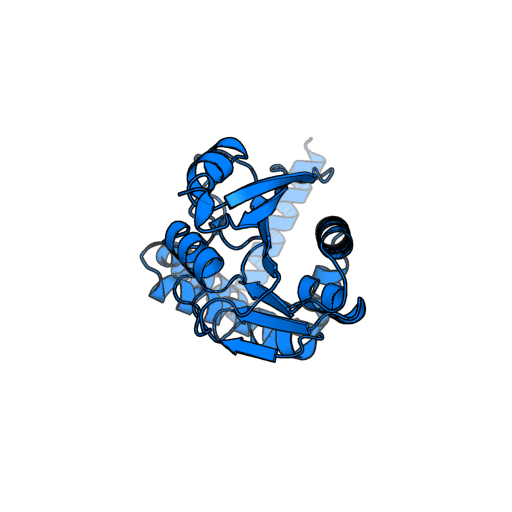.712 12.899 1.00 91.88 178 GLU A CA 1
ATOM 1447 C C . GLU A 1 178 ? -12.258 2.694 13.663 1.00 91.88 178 GLU A C 1
ATOM 1449 O O . GLU A 1 178 ? -11.860 1.658 14.191 1.00 91.88 178 GLU A O 1
ATOM 1454 N N . ASN A 1 179 ? -11.562 3.834 13.702 1.00 89.69 179 ASN A N 1
ATOM 1455 C CA . ASN A 1 179 ? -10.200 3.961 14.240 1.00 89.69 179 ASN A CA 1
ATOM 1456 C C . ASN A 1 179 ? -9.140 3.086 13.538 1.00 89.69 179 ASN A C 1
ATOM 1458 O O . ASN A 1 179 ? -8.019 2.985 14.029 1.00 89.69 179 ASN A O 1
ATOM 1462 N N . GLY A 1 180 ? -9.468 2.474 12.396 1.00 97.44 180 GLY A N 1
ATOM 1463 C CA . GLY A 1 180 ? -8.515 1.720 11.592 1.00 97.44 180 GLY A CA 1
ATOM 1464 C C . GLY A 1 180 ? -7.445 2.614 10.961 1.00 97.44 180 GLY A C 1
ATOM 1465 O O . GLY A 1 180 ? -7.617 3.832 10.839 1.00 97.44 180 GLY A O 1
ATOM 1466 N N . TYR A 1 181 ? -6.342 2.001 10.542 1.00 98.50 181 TYR A N 1
ATOM 1467 C CA . TYR A 1 181 ? -5.160 2.702 10.048 1.00 98.50 181 TYR A CA 1
ATOM 1468 C C . TYR A 1 181 ? -4.916 2.451 8.562 1.00 98.50 181 TYR A C 1
ATOM 1470 O O . TYR A 1 181 ? -4.943 1.317 8.095 1.00 98.50 181 TYR A O 1
ATOM 1478 N N . PHE A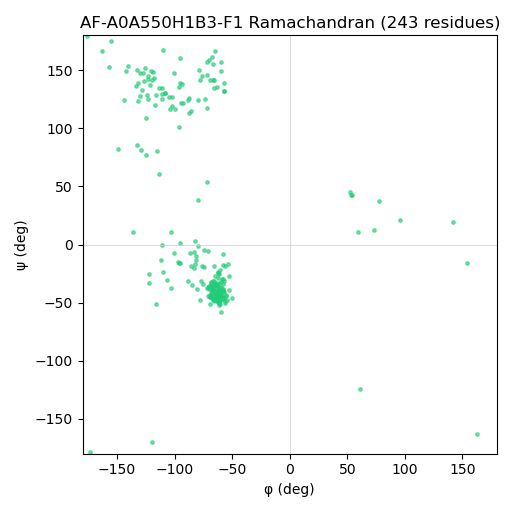 1 182 ? -4.618 3.512 7.821 1.00 98.62 182 PHE A N 1
ATOM 1479 C CA . PHE A 1 182 ? -4.139 3.438 6.451 1.00 98.62 182 PHE A CA 1
ATOM 1480 C C . PHE A 1 182 ? -2.636 3.724 6.421 1.00 98.62 182 PHE A C 1
ATOM 1482 O O . PHE A 1 182 ? -2.210 4.820 6.788 1.00 98.62 182 PHE A O 1
ATOM 1489 N N . ILE A 1 183 ? -1.838 2.740 6.010 1.00 98.50 183 ILE A N 1
ATOM 1490 C CA . ILE A 1 183 ? -0.386 2.857 5.862 1.00 98.50 183 ILE A CA 1
ATOM 1491 C C . ILE A 1 183 ? -0.055 2.954 4.375 1.00 98.50 183 ILE A C 1
ATOM 1493 O O . ILE A 1 183 ? -0.459 2.094 3.592 1.00 98.50 183 ILE A O 1
ATOM 1497 N N . ILE A 1 184 ? 0.693 3.983 3.991 1.00 97.81 184 ILE A N 1
ATOM 1498 C CA . ILE A 1 184 ? 1.113 4.236 2.610 1.00 97.81 184 ILE A CA 1
ATOM 1499 C C . ILE A 1 184 ? 2.638 4.273 2.559 1.00 97.81 184 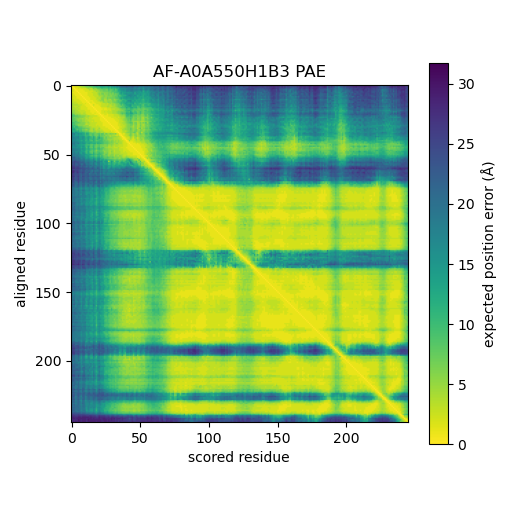ILE A C 1
ATOM 1501 O O . ILE A 1 184 ? 3.253 4.931 3.397 1.00 97.81 184 I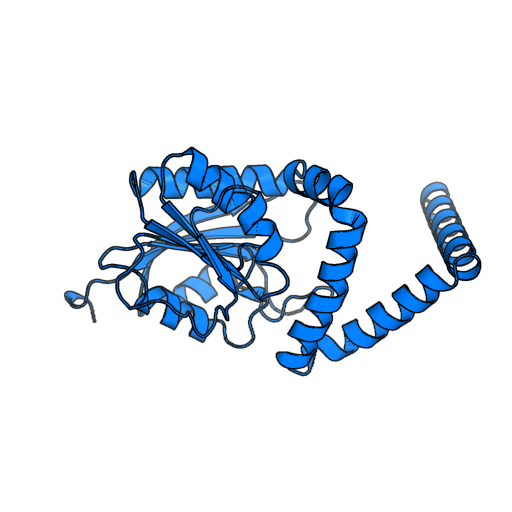LE A O 1
ATOM 1505 N N . SER A 1 185 ? 3.239 3.650 1.543 1.00 95.12 185 SER A N 1
ATOM 1506 C CA . SER A 1 185 ? 4.580 4.029 1.084 1.00 95.12 185 SER A CA 1
ATOM 1507 C C . SER A 1 185 ? 4.567 4.398 -0.393 1.00 95.12 185 SER A C 1
ATOM 1509 O O . SER A 1 185 ? 3.812 3.816 -1.170 1.00 95.12 185 SER A O 1
ATOM 1511 N N . THR A 1 186 ? 5.384 5.375 -0.767 1.00 92.31 186 THR A N 1
ATOM 1512 C CA . THR A 1 186 ? 5.573 5.785 -2.163 1.00 92.31 186 THR A CA 1
ATOM 1513 C C . THR A 1 186 ? 6.923 6.485 -2.313 1.00 92.31 186 THR A C 1
ATOM 1515 O O . THR A 1 186 ? 7.387 7.131 -1.361 1.00 92.31 186 THR A O 1
ATOM 1518 N N . PRO A 1 187 ? 7.540 6.456 -3.505 1.00 87.62 187 PRO A N 1
ATOM 1519 C CA . PRO A 1 187 ? 8.638 7.351 -3.832 1.00 87.62 187 PRO A CA 1
ATOM 1520 C C . PRO A 1 187 ? 8.186 8.805 -3.671 1.00 87.62 187 PRO A C 1
ATOM 1522 O O . PRO A 1 187 ? 7.119 9.195 -4.157 1.00 87.62 187 PRO A O 1
ATOM 1525 N N . GLU A 1 188 ? 8.994 9.608 -2.989 1.00 84.75 188 GLU A N 1
ATOM 1526 C CA . GLU A 1 188 ? 8.724 11.024 -2.782 1.00 84.75 188 GLU A CA 1
ATOM 1527 C C . GLU A 1 188 ? 9.269 11.850 -3.941 1.00 84.75 188 GLU A C 1
ATOM 1529 O O . GLU A 1 188 ? 10.458 11.811 -4.255 1.00 84.75 188 GLU A O 1
ATOM 1534 N N . GLY A 1 189 ? 8.423 12.664 -4.561 1.00 77.75 189 GLY A N 1
ATOM 1535 C CA . GLY A 1 189 ? 8.885 13.521 -5.640 1.00 77.75 189 GLY A CA 1
ATOM 1536 C C . GLY A 1 189 ? 7.831 14.465 -6.183 1.00 77.75 189 GLY A C 1
ATOM 1537 O O . GLY A 1 189 ? 6.674 14.473 -5.768 1.00 77.75 189 GLY A O 1
ATOM 1538 N N . ILE A 1 190 ? 8.267 15.253 -7.159 1.00 65.06 190 ILE A N 1
ATOM 1539 C CA . ILE A 1 190 ? 7.437 16.162 -7.946 1.00 65.06 190 ILE A CA 1
ATOM 1540 C C . ILE A 1 190 ? 7.532 15.770 -9.424 1.00 65.06 190 ILE A C 1
ATOM 1542 O O . ILE A 1 190 ? 8.552 15.240 -9.867 1.00 65.06 190 ILE A O 1
ATOM 1546 N N . ASP A 1 191 ? 6.456 15.999 -10.177 1.00 57.50 191 ASP A N 1
ATOM 1547 C CA . ASP A 1 191 ? 6.340 15.576 -11.577 1.00 57.50 191 ASP A CA 1
ATOM 1548 C C . ASP A 1 191 ? 7.478 16.160 -12.444 1.00 57.50 191 ASP A C 1
ATOM 1550 O O . ASP A 1 191 ? 7.779 17.353 -12.371 1.00 57.50 191 ASP A O 1
ATOM 1554 N N . GLY A 1 192 ? 8.135 15.317 -13.253 1.00 48.75 192 GLY A N 1
ATOM 1555 C CA . GLY A 1 192 ? 9.255 15.744 -14.109 1.00 48.75 192 GLY A CA 1
ATOM 1556 C C . GLY A 1 192 ? 10.294 14.679 -14.490 1.00 48.75 192 GLY A C 1
ATOM 1557 O O . GLY A 1 192 ? 11.022 14.870 -15.463 1.00 48.75 192 GLY A O 1
ATOM 1558 N N . LEU A 1 193 ? 10.348 13.531 -13.804 1.00 45.81 193 LEU A N 1
ATOM 1559 C CA . LEU A 1 193 ? 11.318 12.448 -14.061 1.00 45.81 193 LEU A CA 1
ATOM 1560 C C . LEU A 1 193 ? 10.637 11.167 -14.585 1.00 45.81 193 LEU A C 1
ATOM 1562 O O . LEU A 1 193 ? 10.738 10.100 -13.995 1.00 45.81 193 LEU A O 1
A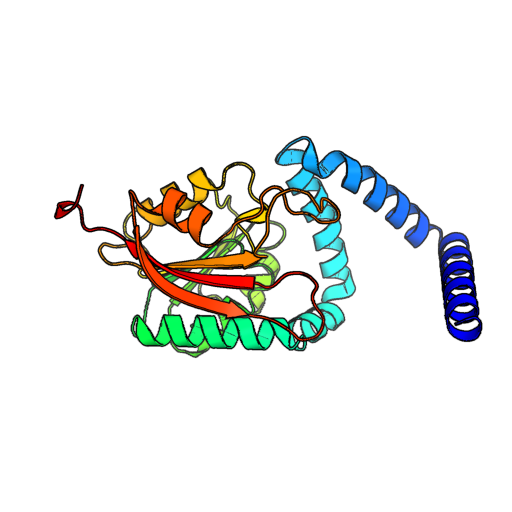TOM 1566 N N . ARG A 1 194 ? 9.958 11.260 -15.738 1.00 49.75 194 ARG A N 1
ATOM 1567 C CA . ARG A 1 194 ? 9.161 10.180 -16.372 1.00 49.75 194 ARG A CA 1
ATOM 1568 C C . ARG A 1 194 ? 9.978 9.029 -16.991 1.00 49.75 194 ARG A C 1
ATOM 1570 O O . ARG A 1 194 ? 9.810 8.720 -18.174 1.00 49.75 194 ARG A O 1
ATOM 1577 N N . TYR A 1 195 ? 10.869 8.393 -16.238 1.00 47.59 195 TYR A N 1
ATOM 1578 C CA . TYR A 1 195 ? 11.623 7.228 -16.732 1.00 47.59 195 TYR A CA 1
ATOM 1579 C C . TYR A 1 195 ? 11.085 5.872 -16.260 1.00 47.59 195 TYR A C 1
ATOM 1581 O O . TYR A 1 195 ? 11.509 4.840 -16.785 1.00 47.59 195 TYR A O 1
ATOM 1589 N N . ASP A 1 196 ? 10.111 5.852 -15.353 1.00 59.84 196 ASP A N 1
ATOM 1590 C CA . ASP A 1 196 ? 9.617 4.646 -14.694 1.00 59.84 196 ASP A CA 1
ATOM 1591 C C . ASP A 1 196 ? 8.117 4.385 -14.956 1.00 59.84 196 ASP A C 1
ATOM 1593 O O . ASP A 1 196 ? 7.488 4.899 -15.885 1.00 59.84 196 ASP A O 1
ATOM 1597 N N . ALA A 1 197 ? 7.561 3.427 -14.223 1.00 65.38 197 ALA A N 1
ATOM 1598 C CA . ALA A 1 197 ? 6.177 2.983 -14.310 1.00 65.38 197 ALA A CA 1
ATOM 1599 C C . ALA A 1 197 ? 5.204 3.884 -13.509 1.00 65.38 197 ALA A C 1
ATOM 1601 O O . ALA A 1 197 ? 4.006 3.579 -13.457 1.00 65.38 197 ALA A O 1
ATOM 1602 N N . HIS A 1 198 ? 5.699 4.970 -12.904 1.00 78.50 198 HIS A N 1
ATOM 1603 C CA . HIS A 1 198 ? 4.914 5.896 -12.094 1.00 78.50 198 HIS A CA 1
ATOM 1604 C C . HIS A 1 198 ? 4.095 6.844 -12.976 1.00 78.50 198 HIS A C 1
ATOM 1606 O O . HIS A 1 198 ? 4.512 7.286 -14.048 1.00 78.50 198 HIS A O 1
ATOM 1612 N N . LYS A 1 199 ? 2.874 7.116 -12.531 1.00 80.81 199 LYS A N 1
ATOM 1613 C CA . LYS A 1 199 ? 1.917 8.057 -13.129 1.00 80.81 199 LYS A CA 1
ATOM 1614 C C . LYS A 1 199 ? 1.779 9.312 -12.301 1.00 80.81 199 LYS A C 1
ATOM 1616 O O . LYS A 1 199 ? 1.495 10.371 -12.852 1.00 80.81 199 LYS A O 1
ATOM 1621 N N . PHE A 1 200 ? 1.969 9.160 -10.999 1.00 84.38 200 PHE A N 1
ATOM 1622 C CA . PHE A 1 200 ? 1.869 10.211 -10.014 1.00 84.38 200 PHE A CA 1
ATOM 1623 C C . PHE A 1 200 ? 3.117 10.184 -9.144 1.00 84.38 200 PHE A C 1
ATOM 1625 O O . PHE A 1 200 ? 3.677 9.121 -8.891 1.00 84.38 200 PHE A O 1
ATOM 1632 N N . TYR A 1 201 ? 3.520 11.363 -8.693 1.00 85.56 201 TYR A N 1
ATOM 1633 C CA . TYR A 1 201 ? 4.519 11.532 -7.652 1.00 85.56 201 TYR A CA 1
ATOM 1634 C C . TYR A 1 201 ? 3.849 12.242 -6.490 1.00 85.56 201 TYR A C 1
ATOM 1636 O O . TYR A 1 201 ? 2.994 13.112 -6.693 1.00 85.56 201 TYR A O 1
ATOM 1644 N N . PHE A 1 202 ? 4.227 11.852 -5.284 1.00 89.44 202 PHE A N 1
ATOM 1645 C CA . PHE A 1 202 ? 3.607 12.346 -4.073 1.00 89.44 202 PHE A CA 1
ATOM 1646 C C . PHE A 1 202 ? 4.660 12.975 -3.174 1.00 89.44 202 PHE A C 1
ATOM 1648 O O . PHE A 1 202 ? 5.774 12.474 -3.055 1.00 89.44 202 PHE A O 1
ATOM 1655 N N . THR A 1 203 ? 4.283 14.066 -2.519 1.00 91.25 203 THR A N 1
ATOM 1656 C CA . THR A 1 203 ? 5.000 14.591 -1.357 1.00 91.25 203 THR A CA 1
ATOM 1657 C C . THR A 1 203 ? 4.149 14.376 -0.112 1.00 91.25 203 THR A C 1
ATOM 1659 O O . THR A 1 203 ? 2.944 14.104 -0.209 1.00 91.25 203 THR A O 1
ATOM 1662 N N . LEU A 1 204 ? 4.753 14.548 1.063 1.00 92.62 204 LEU A N 1
ATOM 1663 C CA . LEU A 1 204 ? 4.030 14.568 2.334 1.00 92.62 204 LEU A CA 1
ATOM 1664 C C . LEU A 1 204 ? 2.828 15.528 2.288 1.00 92.62 204 LEU A C 1
ATOM 1666 O O . LEU A 1 204 ? 1.725 15.174 2.701 1.00 92.62 204 LEU A O 1
ATOM 1670 N N . GLU A 1 205 ? 3.015 16.737 1.763 1.00 92.75 205 GLU A N 1
ATOM 1671 C CA . GLU A 1 205 ? 1.983 17.772 1.686 1.00 92.75 205 GLU A CA 1
ATOM 1672 C C . GLU A 1 205 ? 0.834 17.362 0.768 1.00 92.75 205 GLU A C 1
ATOM 1674 O O . GLU A 1 205 ? -0.326 17.552 1.139 1.00 92.75 205 GLU A O 1
ATOM 1679 N N . ILE A 1 206 ? 1.140 16.775 -0.394 1.00 93.12 206 ILE A N 1
ATOM 1680 C CA . ILE A 1 206 ? 0.121 16.292 -1.334 1.00 93.12 206 ILE A CA 1
ATOM 1681 C C . ILE A 1 206 ? -0.710 15.191 -0.674 1.00 93.12 206 ILE A C 1
ATOM 1683 O O . ILE A 1 206 ? -1.937 15.284 -0.662 1.00 93.12 206 ILE A O 1
ATOM 1687 N N . LEU A 1 207 ? -0.071 14.188 -0.060 1.00 94.69 207 LEU A N 1
ATOM 1688 C CA . LEU A 1 207 ? -0.796 13.107 0.617 1.00 94.69 207 LEU A CA 1
ATOM 1689 C C . LEU A 1 207 ? -1.627 13.635 1.785 1.00 94.69 207 LEU A C 1
ATOM 1691 O O . LEU A 1 207 ? -2.804 13.298 1.898 1.00 94.69 207 LEU A O 1
ATOM 1695 N N . LYS A 1 208 ? -1.080 14.537 2.607 1.00 94.38 208 LYS A N 1
ATOM 1696 C CA . LYS A 1 208 ? -1.849 15.184 3.680 1.00 94.38 208 LYS A CA 1
ATOM 1697 C C . LYS A 1 208 ? -3.082 15.894 3.132 1.00 94.38 208 LYS A C 1
ATOM 1699 O O . LYS A 1 208 ? -4.155 15.733 3.699 1.00 94.38 208 LYS A O 1
ATOM 1704 N N . GLN A 1 209 ? -2.965 16.645 2.038 1.00 94.62 209 GLN A N 1
ATOM 1705 C CA . GLN A 1 209 ? -4.107 17.331 1.427 1.00 94.62 209 GLN A CA 1
ATOM 1706 C C . GLN A 1 209 ? -5.133 16.360 0.834 1.00 94.62 209 GLN A C 1
ATOM 1708 O O . GLN A 1 209 ? -6.330 16.586 0.980 1.00 94.62 209 GLN A O 1
ATOM 1713 N N . MET A 1 210 ? -4.687 15.280 0.193 1.00 95.25 210 MET A N 1
ATOM 1714 C CA . MET A 1 210 ? -5.582 14.276 -0.388 1.00 95.25 210 MET A CA 1
ATOM 1715 C C . MET A 1 210 ? -6.356 13.493 0.682 1.00 95.25 210 MET A C 1
ATOM 1717 O O . MET A 1 210 ? -7.511 13.133 0.454 1.00 95.25 210 MET A O 1
ATOM 1721 N N . LEU A 1 211 ? -5.734 13.232 1.838 1.00 95.94 211 LEU A N 1
ATOM 1722 C CA . LEU A 1 211 ? -6.304 12.402 2.901 1.00 95.94 211 LEU A CA 1
ATOM 1723 C C . LEU A 1 211 ? -7.018 13.199 4.010 1.00 95.94 211 LEU A C 1
ATOM 1725 O O . LEU A 1 211 ? -7.810 12.606 4.743 1.00 95.94 211 LEU A O 1
ATOM 1729 N N . ASN A 1 212 ? -6.816 14.520 4.120 1.00 91.44 212 ASN A N 1
ATOM 1730 C CA . ASN A 1 212 ? -7.268 15.343 5.260 1.00 91.44 212 ASN A CA 1
ATOM 1731 C C . ASN A 1 212 ? -8.774 15.341 5.557 1.00 91.44 212 ASN A C 1
ATOM 1733 O O . ASN A 1 212 ? -9.155 15.765 6.642 1.00 91.44 212 ASN A O 1
ATOM 1737 N N . LYS A 1 213 ? -9.634 14.928 4.619 1.00 91.38 213 LYS A N 1
ATOM 1738 C CA . LYS A 1 213 ? -11.089 14.827 4.834 1.00 91.38 213 LYS A CA 1
ATOM 1739 C C . LYS A 1 213 ? -11.506 13.501 5.458 1.00 91.38 213 LYS A C 1
ATOM 1741 O O . LYS A 1 213 ? -12.618 13.383 5.946 1.00 91.38 213 LYS A O 1
ATOM 1746 N N . LYS A 1 214 ? -10.653 12.484 5.395 1.00 93.94 214 LYS A N 1
ATOM 1747 C CA . LYS A 1 214 ? -10.983 11.102 5.769 1.00 93.94 214 LYS A CA 1
ATOM 1748 C C . LYS A 1 214 ? -10.067 10.556 6.856 1.00 93.94 214 LYS A C 1
ATOM 1750 O O . LYS A 1 214 ? -10.471 9.658 7.596 1.00 93.94 214 LYS A O 1
ATOM 1755 N N . PHE A 1 215 ? -8.855 11.095 6.946 1.00 96.12 215 PHE A N 1
ATOM 1756 C CA . PHE A 1 215 ? -7.811 10.566 7.795 1.00 96.12 215 PHE A CA 1
ATOM 1757 C C . PHE A 1 215 ? -6.983 11.652 8.490 1.00 96.12 215 PHE A C 1
ATOM 1759 O O . PHE A 1 215 ? -6.799 12.759 7.982 1.00 96.12 215 PHE A O 1
ATOM 1766 N N . GLU A 1 216 ? -6.422 11.277 9.637 1.00 95.12 216 GLU A N 1
ATOM 1767 C CA . GLU A 1 216 ? -5.480 12.063 10.436 1.00 95.12 216 GLU A CA 1
ATOM 1768 C C . GLU A 1 216 ? -4.093 11.418 10.374 1.00 95.12 216 GLU A C 1
ATOM 1770 O O . GLU A 1 216 ? -3.976 10.220 10.623 1.00 95.12 216 GLU A O 1
ATOM 1775 N N . LEU A 1 217 ? -3.047 12.187 10.060 1.00 96.44 217 LEU A N 1
ATOM 1776 C CA . LEU A 1 217 ? -1.668 11.683 10.051 1.00 96.44 217 LEU A CA 1
ATOM 1777 C C . LEU A 1 217 ? -1.231 11.303 11.476 1.00 96.44 217 LEU A C 1
ATOM 1779 O O . LEU A 1 217 ? -1.453 12.077 12.409 1.00 96.44 217 LEU A O 1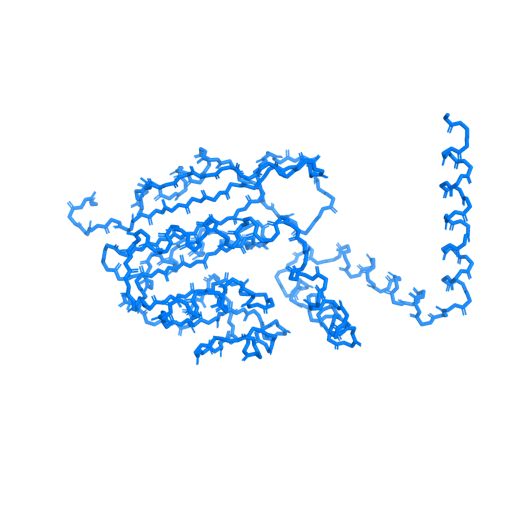
ATOM 1783 N N . ARG A 1 218 ? -0.600 10.136 11.632 1.00 96.06 218 ARG A N 1
ATOM 1784 C CA . ARG A 1 218 ? -0.111 9.607 12.914 1.00 96.06 218 ARG A CA 1
ATOM 1785 C C . ARG A 1 218 ? 1.404 9.476 12.936 1.00 96.06 218 ARG A C 1
ATOM 1787 O O . ARG A 1 218 ? 2.025 10.029 13.837 1.00 96.06 218 ARG A O 1
ATOM 1794 N N . GLU A 1 219 ? 1.985 8.830 11.932 1.00 94.88 219 GLU A N 1
ATOM 1795 C CA . GLU A 1 219 ? 3.436 8.648 11.810 1.00 94.88 219 GLU A CA 1
ATOM 1796 C C . GLU A 1 219 ? 3.904 9.004 10.397 1.00 94.88 219 GLU A C 1
ATOM 1798 O O . GLU A 1 219 ? 3.153 8.883 9.423 1.00 94.88 219 GLU A O 1
ATOM 1803 N N . PHE A 1 220 ? 5.147 9.471 10.296 1.00 95.12 220 PHE A N 1
ATOM 1804 C CA . PHE A 1 220 ? 5.822 9.796 9.045 1.00 95.12 220 PHE A CA 1
ATOM 1805 C C . PHE A 1 220 ? 7.296 9.431 9.176 1.00 95.12 220 PHE A C 1
ATOM 1807 O O . PHE A 1 220 ? 7.981 9.958 10.049 1.00 95.12 220 PHE A O 1
ATOM 1814 N N . GLU A 1 221 ? 7.770 8.595 8.263 1.00 93.56 221 GLU A N 1
ATOM 1815 C CA . GLU A 1 221 ? 9.165 8.199 8.141 1.00 93.56 221 GLU A CA 1
ATOM 1816 C C . GLU A 1 221 ? 9.645 8.417 6.707 1.00 93.56 221 GLU A C 1
ATOM 1818 O O . GLU A 1 221 ? 8.887 8.284 5.740 1.00 93.56 221 GLU A O 1
ATOM 1823 N N . GLN A 1 222 ? 10.924 8.754 6.558 1.00 90.12 222 GLN A N 1
ATOM 1824 C CA . GLN A 1 222 ? 11.540 8.998 5.257 1.00 90.12 222 GLN A CA 1
ATOM 1825 C C . GLN A 1 222 ? 12.769 8.109 5.088 1.00 90.12 222 GLN A C 1
ATOM 1827 O O . GLN A 1 222 ? 13.821 8.337 5.685 1.00 90.12 222 GLN A O 1
ATOM 1832 N N . LEU A 1 223 ? 12.648 7.122 4.209 1.00 86.00 223 LEU A N 1
ATOM 1833 C CA . LEU A 1 223 ? 13.702 6.180 3.880 1.00 86.00 223 LEU A CA 1
ATOM 1834 C C . LEU A 1 223 ? 14.605 6.758 2.780 1.00 86.00 223 LEU A C 1
ATOM 1836 O O . LEU A 1 223 ? 14.177 6.968 1.641 1.00 86.00 223 LEU A O 1
ATOM 1840 N N . LYS A 1 224 ? 15.873 7.009 3.125 1.00 81.00 224 LYS A N 1
ATOM 1841 C CA . LYS A 1 224 ? 16.917 7.545 2.230 1.00 81.00 224 LYS A CA 1
ATOM 1842 C C . LYS A 1 224 ? 18.027 6.515 2.022 1.00 81.00 224 LYS A C 1
ATOM 1844 O O . LYS A 1 224 ? 19.073 6.616 2.664 1.00 81.00 224 LYS A O 1
ATOM 1849 N N . PRO A 1 225 ? 17.851 5.522 1.141 1.00 64.44 225 PRO A N 1
ATOM 1850 C CA . PRO A 1 225 ? 18.913 4.557 0.902 1.00 64.44 225 PRO A CA 1
ATOM 1851 C C . PRO A 1 225 ? 20.082 5.244 0.180 1.00 64.44 225 PRO A C 1
ATOM 1853 O O . PRO A 1 225 ? 19.893 6.056 -0.726 1.00 64.44 225 PRO A O 1
ATOM 1856 N N . ALA A 1 226 ? 21.310 4.874 0.548 1.00 57.66 226 ALA A N 1
ATOM 1857 C CA . ALA A 1 226 ? 22.550 5.534 0.118 1.00 57.66 226 ALA A CA 1
ATOM 1858 C C . ALA A 1 226 ? 22.790 5.593 -1.413 1.00 57.66 226 ALA A C 1
ATOM 1860 O O . ALA A 1 226 ? 23.730 6.250 -1.857 1.00 57.66 226 ALA A O 1
ATOM 1861 N N . PHE A 1 227 ? 21.967 4.912 -2.222 1.00 55.06 227 PHE A N 1
ATOM 1862 C CA . PHE A 1 227 ? 22.156 4.747 -3.667 1.00 55.06 227 PHE A CA 1
ATOM 1863 C C . PHE A 1 227 ? 20.886 4.935 -4.522 1.00 55.06 227 PHE A C 1
ATOM 1865 O O . PHE A 1 227 ? 20.934 4.621 -5.714 1.00 55.06 227 PHE A O 1
ATOM 1872 N N . THR A 1 228 ? 19.762 5.431 -3.982 1.00 57.84 228 THR A N 1
ATOM 1873 C CA . THR A 1 228 ? 18.611 5.835 -4.822 1.00 57.84 228 THR A CA 1
ATOM 1874 C C . THR A 1 228 ? 18.580 7.348 -5.010 1.00 57.84 228 THR A C 1
ATOM 1876 O O . THR A 1 228 ? 18.994 8.113 -4.146 1.00 57.84 228 THR A O 1
ATOM 1879 N N . ALA A 1 229 ? 18.097 7.788 -6.175 1.00 59.62 229 ALA A N 1
ATOM 1880 C CA . ALA A 1 229 ? 17.933 9.211 -6.477 1.00 59.62 229 ALA A CA 1
ATOM 1881 C C . ALA A 1 229 ? 16.715 9.831 -5.770 1.00 59.62 229 ALA A C 1
ATOM 1883 O O . ALA A 1 229 ? 16.627 11.051 -5.656 1.00 59.62 229 ALA A O 1
ATOM 1884 N N . THR A 1 230 ? 15.787 8.990 -5.314 1.00 70.56 230 THR A N 1
ATOM 1885 C CA . THR A 1 230 ? 14.481 9.393 -4.798 1.00 70.56 230 THR A CA 1
ATOM 1886 C C . THR A 1 230 ? 14.251 8.685 -3.462 1.00 70.56 230 THR A C 1
ATOM 1888 O O . THR A 1 230 ? 14.366 7.453 -3.423 1.00 70.56 230 THR A O 1
ATOM 1891 N N . PRO A 1 231 ? 14.000 9.424 -2.367 1.00 83.81 231 PRO A N 1
ATOM 1892 C CA . PRO A 1 231 ? 13.635 8.823 -1.092 1.00 83.81 231 PRO A CA 1
ATOM 1893 C C . PRO A 1 231 ? 12.230 8.221 -1.162 1.00 83.81 231 PRO A C 1
ATOM 1895 O O . PRO A 1 231 ? 11.425 8.616 -2.002 1.00 83.81 231 PRO A O 1
ATOM 1898 N N . THR A 1 232 ? 11.929 7.292 -0.262 1.00 88.50 232 THR A N 1
ATOM 1899 C CA . THR A 1 232 ? 10.570 6.765 -0.080 1.00 88.50 232 THR A CA 1
ATOM 1900 C C . THR A 1 232 ? 10.010 7.294 1.223 1.00 88.50 232 THR A C 1
ATOM 1902 O O . THR A 1 232 ? 10.666 7.221 2.260 1.00 88.50 232 THR A O 1
ATOM 1905 N N . ILE A 1 233 ? 8.799 7.832 1.168 1.00 93.56 233 ILE A N 1
ATOM 1906 C CA . ILE A 1 233 ? 8.058 8.256 2.354 1.00 93.56 233 ILE A CA 1
ATOM 1907 C C . ILE A 1 233 ? 7.118 7.138 2.781 1.00 93.56 233 ILE A C 1
ATOM 1909 O O . ILE A 1 233 ? 6.495 6.495 1.937 1.00 93.56 233 ILE A O 1
ATOM 1913 N N . ILE A 1 234 ? 7.029 6.911 4.087 1.00 96.50 234 ILE A N 1
ATOM 1914 C CA . ILE A 1 234 ? 6.136 5.940 4.714 1.00 96.50 234 ILE A CA 1
ATOM 1915 C C . ILE A 1 234 ? 5.285 6.708 5.718 1.00 96.50 234 ILE A C 1
ATOM 1917 O O . ILE A 1 234 ? 5.811 7.432 6.560 1.00 96.50 234 ILE A O 1
ATOM 1921 N N . LEU A 1 235 ? 3.967 6.596 5.606 1.00 97.25 235 LEU A N 1
ATOM 1922 C CA . LEU A 1 235 ? 3.026 7.355 6.420 1.00 97.25 235 LEU A CA 1
ATOM 1923 C C . LEU A 1 235 ? 1.976 6.423 6.998 1.00 97.25 235 LEU A C 1
ATOM 1925 O O . LEU A 1 235 ? 1.445 5.579 6.277 1.00 97.25 235 LEU A O 1
ATOM 1929 N N . SER A 1 236 ? 1.620 6.631 8.262 1.00 97.69 236 SER A N 1
ATOM 1930 C CA . SER A 1 236 ? 0.446 6.012 8.870 1.00 97.69 236 SER A CA 1
ATOM 1931 C C . SER A 1 236 ? -0.606 7.079 9.148 1.00 97.69 236 SER A C 1
ATOM 1933 O O . SER A 1 236 ? -0.315 8.163 9.659 1.00 97.69 236 SER A O 1
ATOM 1935 N N . PHE A 1 237 ? -1.851 6.784 8.798 1.00 97.50 237 PHE A N 1
ATOM 1936 C CA . PHE A 1 237 ? -2.985 7.649 9.068 1.00 97.50 237 PHE A CA 1
ATOM 1937 C C . PHE A 1 237 ? -4.081 6.879 9.794 1.00 97.50 237 PHE A C 1
ATOM 1939 O O . PHE A 1 237 ? -4.383 5.754 9.423 1.00 97.50 237 PHE A O 1
ATOM 1946 N N . SER A 1 238 ? -4.747 7.490 10.770 1.00 96.94 238 SER A N 1
ATOM 1947 C CA . SER A 1 238 ? -5.955 6.913 11.373 1.00 96.94 238 SER A CA 1
ATOM 1948 C C . SER A 1 238 ? -7.209 7.441 10.681 1.00 96.94 238 SER A C 1
ATOM 1950 O O . SER A 1 238 ? -7.311 8.648 10.437 1.00 96.94 238 SER A O 1
ATOM 1952 N N . ARG A 1 239 ? -8.186 6.571 10.430 1.00 94.50 239 ARG A N 1
ATOM 1953 C CA . ARG A 1 239 ? -9.512 6.935 9.917 1.00 94.50 239 ARG A CA 1
ATOM 1954 C C . ARG A 1 239 ? -10.257 7.828 10.917 1.00 94.50 239 ARG A C 1
ATOM 1956 O O . ARG A 1 239 ? -10.279 7.526 12.109 1.00 94.50 239 ARG A O 1
ATOM 1963 N N . PHE A 1 240 ? -10.897 8.902 10.446 1.00 85.81 240 PHE A N 1
ATOM 1964 C CA . PHE A 1 240 ? -11.784 9.696 11.303 1.00 85.81 240 PHE A CA 1
ATOM 1965 C C . PHE A 1 240 ? -13.015 8.901 11.736 1.00 85.81 240 PHE A C 1
ATOM 1967 O O . PHE A 1 240 ? -13.621 8.187 10.936 1.00 85.81 240 PHE A O 1
ATOM 1974 N N . THR A 1 241 ? -13.430 9.107 12.982 1.00 68.19 241 THR A N 1
ATOM 1975 C CA . THR A 1 241 ? -14.769 8.752 13.453 1.00 68.19 241 THR A CA 1
ATOM 1976 C C . THR A 1 241 ? -15.795 9.710 12.845 1.00 68.19 241 THR A C 1
ATOM 1978 O O . THR A 1 241 ? -15.505 10.896 12.676 1.00 68.19 241 THR A O 1
ATOM 1981 N N . GLU A 1 242 ? -17.004 9.225 12.543 1.00 58.56 242 GLU A N 1
ATOM 1982 C CA . GLU A 1 242 ? -18.097 10.022 11.946 1.00 58.56 242 GLU A CA 1
ATOM 1983 C C . GLU A 1 242 ? -18.435 11.305 12.737 1.00 58.56 242 GLU A C 1
ATOM 1985 O O . GLU A 1 242 ? -19.014 12.231 12.188 1.00 58.56 242 GLU A O 1
ATOM 1990 N N . SER A 1 243 ? -17.999 11.418 13.996 1.00 53.31 243 SER A N 1
ATOM 1991 C CA . SER A 1 243 ? -18.143 12.603 14.852 1.00 53.31 243 SER A CA 1
ATOM 1992 C C . SER A 1 243 ? -17.272 13.821 14.487 1.00 53.31 243 SER A C 1
ATOM 1994 O O . SER A 1 243 ? -17.409 14.859 15.136 1.00 53.31 243 SER A O 1
ATOM 1996 N N . LYS A 1 244 ? -16.357 13.716 13.510 1.00 47.81 244 LYS A N 1
ATOM 1997 C CA . LYS A 1 244 ? -15.440 14.801 13.084 1.00 47.81 244 LYS A CA 1
ATOM 1998 C C . LYS A 1 244 ? -15.726 15.375 11.681 1.00 47.81 244 LYS A C 1
ATOM 2000 O O . LYS A 1 244 ? -14.988 16.265 11.255 1.00 47.81 244 LYS A O 1
ATOM 2005 N N . LEU A 1 245 ? -16.733 14.864 10.971 1.00 49.12 245 LEU A N 1
ATOM 2006 C CA . LEU A 1 245 ? -17.166 15.336 9.645 1.00 49.12 245 LEU A CA 1
ATOM 2007 C C . LEU A 1 245 ? -18.385 16.256 9.757 1.00 49.12 245 LEU A C 1
ATOM 2009 O O . LEU A 1 245 ? -18.441 17.218 8.961 1.00 49.12 245 LEU A O 1
#